Protein AF-A0AAU8A1L3-F1 (afdb_monomer)

Foldseek 3Di:
DDDDDDDDDDDDDDDDDPDDDDDDDDDDDPDDDDDDPVVVVVVVVVVVVVVVVVVVVVCVVVVVVVVVVVCVVVVVVVVVVVVVVVVVVVVVVVVVVVVVVVVVVVCVCVVVVVVVVVLVVVLVVVLVVCVAQDQVLLLLLVVVQCVPPDDDDDEKEKEDAPVCCVRVCVNQVPPPHPHHYDYDYDNVDDPQWIWIDDPRDIDTSSVSSSVSSSCVSVVVPDDDDPPPPPPPPPPPPDDDDPPPPPDDDDD

Secondary structure (DSSP, 8-state):
--------PPPPP-PPP-PPPPPPPPP-PPP-PPPPHHHHHHHHHHHHHHHHHHHHHHHHHHHHHHHHHHHHHHHHHHHHHHHHHHHHHHHHHHHHHHHHHHHHHHHHHHHHHHHHHHHHHHHHHHHHH--SPPHHHHHHHHHHHHHTSS-TTSPEEEEE-TTTHHHHHHHHT-TT-SS-EEEEE-TTSPTT--EEEETTEEEEHHHHHHHHHHHHHTT--S-S-----TT---------------PPP--

pLDDT: mean 75.38, std 18.17, range [32.19, 97.25]

Organism: NCBI:txid2955208

InterPro domains:
  IPR018035 Flagellar assembly protein FliH/Type III secretion system HrpE [PF02108] (90-210)
  IPR051472 Type III Secretion System Stator and Flagellar Assembly [PTHR34982] (34-219)

Solvent-accessible surface area (backbone atoms only — not comparable to full-atom values): 15538 Å² total; per-residue (Å²): 137,85,86,79,89,85,81,90,76,83,83,83,88,77,83,86,84,88,74,82,83,76,80,86,76,79,81,81,72,78,80,83,80,74,80,52,73,68,56,53,51,52,52,50,53,50,52,51,50,52,51,49,53,51,51,51,54,49,51,51,52,52,51,49,53,51,53,50,52,51,49,52,51,50,52,48,51,54,50,49,54,50,52,51,50,53,52,51,53,51,50,50,52,54,50,51,55,49,50,54,51,51,54,54,57,67,48,42,64,66,65,47,47,57,60,51,50,51,50,52,47,52,51,51,49,51,55,60,70,47,76,60,88,54,64,68,28,41,52,51,14,46,50,56,53,50,72,74,49,98,69,93,84,70,74,34,37,36,38,27,26,74,91,50,44,71,66,52,44,64,58,60,71,40,92,85,56,99,67,64,64,44,84,41,79,32,86,88,44,55,91,76,42,29,33,37,40,50,99,88,45,78,43,65,33,27,57,40,19,53,48,38,42,52,35,45,76,70,69,56,71,63,75,82,77,73,71,79,71,90,76,75,73,75,81,76,75,74,83,84,75,83,76,80,83,80,79,80,85,90,129

Mean predicted aligned error: 19.19 Å

Structure (mmCIF, N/CA/C/O backbone):
data_AF-A0AAU8A1L3-F1
#
_entry.id   AF-A0AAU8A1L3-F1
#
loop_
_atom_site.group_PDB
_atom_site.id
_atom_site.type_symbol
_atom_site.label_atom_id
_atom_site.label_alt_id
_atom_site.label_comp_id
_atom_site.label_asym_id
_atom_site.label_entity_id
_atom_site.label_seq_id
_atom_site.pdbx_PDB_ins_code
_atom_site.Cartn_x
_atom_site.Cartn_y
_atom_site.Cartn_z
_atom_site.occupancy
_atom_site.B_iso_or_equiv
_atom_site.auth_seq_id
_atom_site.auth_comp_id
_atom_site.auth_asym_id
_atom_site.auth_atom_id
_atom_site.pdbx_PDB_model_num
ATOM 1 N N . MET A 1 1 ? 40.314 71.340 -120.792 1.00 35.59 1 MET A N 1
ATOM 2 C CA . MET A 1 1 ? 41.703 71.424 -121.296 1.00 35.59 1 MET A CA 1
ATOM 3 C C . MET A 1 1 ? 42.343 70.054 -121.106 1.00 35.59 1 MET A C 1
ATOM 5 O O . MET A 1 1 ? 42.136 69.505 -120.034 1.00 35.59 1 MET A O 1
ATOM 9 N N . PRO A 1 2 ? 43.098 69.515 -122.076 1.00 47.31 2 PRO A N 1
ATOM 10 C CA . PRO A 1 2 ? 42.654 68.875 -123.331 1.00 47.31 2 PRO A CA 1
ATOM 11 C C . PRO A 1 2 ? 43.030 67.355 -123.325 1.00 47.31 2 PRO A C 1
ATOM 13 O O . PRO A 1 2 ? 43.906 66.961 -122.573 1.00 47.31 2 PRO A O 1
ATOM 16 N N . SER A 1 3 ? 42.280 66.434 -123.943 1.00 38.62 3 SER A N 1
ATOM 17 C CA . SER A 1 3 ? 42.318 65.992 -125.359 1.00 38.62 3 SER A CA 1
ATOM 18 C C . SER A 1 3 ? 42.891 64.571 -125.518 1.00 38.62 3 SER A C 1
ATOM 20 O O . SER A 1 3 ? 43.822 64.202 -124.810 1.00 38.62 3 SER A O 1
ATOM 22 N N . SER A 1 4 ? 42.372 63.888 -126.548 1.00 46.72 4 SER A N 1
ATOM 23 C CA . SER A 1 4 ? 42.920 62.733 -127.281 1.00 46.72 4 SER A CA 1
ATOM 24 C C . SER A 1 4 ? 42.534 61.374 -126.691 1.00 46.72 4 SER A C 1
ATOM 26 O O . SER A 1 4 ? 43.109 60.925 -125.708 1.00 46.72 4 SER A O 1
ATOM 28 N N . ASP A 1 5 ? 41.443 60.749 -127.146 1.00 45.22 5 ASP A N 1
ATOM 29 C CA . ASP A 1 5 ? 41.300 60.084 -128.458 1.00 45.22 5 ASP A CA 1
ATOM 30 C C . ASP A 1 5 ? 42.568 59.331 -128.863 1.00 45.22 5 ASP A C 1
ATOM 32 O O . ASP A 1 5 ? 43.538 59.959 -129.281 1.00 45.22 5 ASP A O 1
ATOM 36 N N . GLN A 1 6 ? 42.524 57.997 -128.803 1.00 44.38 6 GLN A N 1
ATOM 37 C CA . GLN A 1 6 ? 43.052 57.160 -129.881 1.00 44.38 6 GLN A CA 1
ATOM 38 C C . GLN A 1 6 ? 42.560 55.706 -129.784 1.00 44.38 6 GLN A C 1
ATOM 40 O O . GLN A 1 6 ? 42.733 55.019 -128.781 1.00 44.38 6 GLN A O 1
ATOM 45 N N . ASP A 1 7 ? 41.967 55.300 -130.906 1.00 47.84 7 ASP A N 1
ATOM 46 C CA . ASP A 1 7 ? 41.941 53.967 -131.503 1.00 47.84 7 ASP A CA 1
ATOM 47 C C . ASP A 1 7 ? 40.989 52.897 -130.955 1.00 47.84 7 ASP A C 1
ATOM 49 O O . ASP A 1 7 ? 41.347 51.921 -130.299 1.00 47.84 7 ASP A O 1
ATOM 53 N N . SER A 1 8 ? 39.741 53.028 -131.412 1.00 54.50 8 SER A N 1
ATOM 54 C CA . SER A 1 8 ? 38.829 51.908 -131.631 1.00 54.50 8 SER A CA 1
ATOM 55 C C . SER A 1 8 ? 39.218 51.150 -132.912 1.00 54.50 8 SER A C 1
ATOM 57 O O . SER A 1 8 ? 39.016 51.630 -134.025 1.00 54.50 8 SER A O 1
ATOM 59 N N . LEU A 1 9 ? 39.753 49.936 -132.765 1.00 55.75 9 LEU A N 1
ATOM 60 C CA . LEU A 1 9 ? 39.863 48.964 -133.860 1.00 55.75 9 LEU A CA 1
ATOM 61 C C . LEU A 1 9 ? 38.644 48.019 -133.822 1.00 55.75 9 LEU A C 1
ATOM 63 O O . LEU A 1 9 ? 38.268 47.564 -132.739 1.00 55.75 9 LEU A O 1
ATOM 67 N N . PRO A 1 10 ? 37.992 47.718 -134.961 1.00 59.44 10 PRO A N 1
ATOM 68 C CA . PRO A 1 10 ? 36.738 46.968 -134.972 1.00 59.44 10 PRO A CA 1
ATOM 69 C C . PRO A 1 10 ? 36.919 45.491 -134.590 1.00 59.44 10 PRO A C 1
ATOM 71 O O . PRO A 1 10 ? 37.872 44.829 -135.006 1.00 59.44 10 PRO A O 1
ATOM 74 N N . LEU A 1 11 ? 35.956 44.977 -133.816 1.00 57.25 11 LEU A N 1
ATOM 75 C CA . LEU A 1 11 ? 35.892 43.597 -133.336 1.00 57.25 11 LEU A CA 1
ATOM 76 C C . LEU A 1 11 ? 35.912 42.587 -134.494 1.00 57.25 11 LEU A C 1
ATOM 78 O O . LEU A 1 11 ? 35.078 42.633 -135.401 1.00 57.25 11 LEU A O 1
ATOM 82 N N . ARG A 1 12 ? 36.825 41.615 -134.408 1.00 56.66 12 ARG A N 1
ATOM 83 C CA . ARG A 1 12 ? 36.819 40.409 -135.241 1.00 56.66 12 ARG A CA 1
ATOM 84 C C . ARG A 1 12 ? 35.685 39.496 -134.766 1.00 56.66 12 ARG A C 1
ATOM 86 O O . ARG A 1 12 ? 35.693 39.046 -133.626 1.00 56.66 12 ARG A O 1
ATOM 93 N N . TRP A 1 13 ? 34.715 39.236 -135.637 1.00 66.94 13 TRP A N 1
ATOM 94 C CA . TRP A 1 13 ? 33.678 38.225 -135.416 1.00 66.94 13 TRP A CA 1
ATOM 95 C C . TRP A 1 13 ? 34.293 36.814 -135.405 1.00 66.94 13 TRP A C 1
ATOM 97 O O . TRP A 1 13 ? 35.018 36.459 -136.335 1.00 66.94 13 TRP A O 1
ATOM 107 N N . GLU A 1 14 ? 33.972 36.009 -134.387 1.00 66.19 14 GLU A N 1
ATOM 108 C CA . GLU A 1 14 ? 34.313 34.581 -134.290 1.00 66.19 14 GLU A CA 1
ATOM 109 C C . GLU A 1 14 ? 33.042 33.715 -134.262 1.00 66.19 14 GLU A C 1
ATOM 111 O O . GLU A 1 14 ? 31.998 34.109 -133.744 1.00 66.19 14 GLU A O 1
ATOM 116 N N . ILE A 1 15 ? 33.131 32.541 -134.889 1.00 66.31 15 ILE A N 1
ATOM 117 C CA . ILE A 1 15 ? 32.021 31.623 -135.188 1.00 66.31 15 ILE A CA 1
ATOM 118 C C . ILE A 1 15 ? 31.521 30.954 -133.887 1.00 66.31 15 ILE A C 1
ATOM 120 O O . ILE A 1 15 ? 32.351 30.492 -133.103 1.00 66.31 15 ILE A O 1
ATOM 124 N N . PRO A 1 16 ? 30.199 30.835 -133.640 1.00 61.88 16 PRO A N 1
ATOM 125 C CA . PRO A 1 16 ? 29.683 30.169 -132.443 1.00 61.88 16 PRO A CA 1
ATOM 126 C C . PRO A 1 16 ? 29.999 28.662 -132.443 1.00 61.88 16 PRO A C 1
ATOM 128 O O . PRO A 1 16 ? 29.608 27.927 -133.350 1.00 61.88 16 PRO A O 1
ATOM 131 N N . SER A 1 17 ? 30.707 28.212 -131.403 1.00 60.22 17 SER A N 1
ATOM 132 C CA . SER A 1 17 ? 31.053 26.807 -131.148 1.00 60.22 17 SER A CA 1
ATOM 133 C C . SER A 1 17 ? 29.801 25.965 -130.860 1.00 60.22 17 SER A C 1
ATOM 135 O O . SER A 1 17 ? 29.032 26.279 -129.953 1.00 60.22 17 SER A O 1
ATOM 137 N N . PHE A 1 18 ? 29.615 24.890 -131.629 1.00 53.97 18 PHE A N 1
ATOM 138 C CA . PHE A 1 18 ? 28.514 23.922 -131.521 1.00 53.97 18 PHE A CA 1
ATOM 139 C C . PHE A 1 18 ? 28.996 22.587 -130.914 1.00 53.97 18 PHE A C 1
ATOM 141 O O . PHE A 1 18 ? 28.748 21.513 -131.458 1.00 53.97 18 PHE A O 1
ATOM 148 N N . ASP A 1 19 ? 29.708 22.649 -129.785 1.00 60.50 19 ASP A N 1
ATOM 149 C CA . ASP A 1 19 ? 30.151 21.460 -129.041 1.00 60.50 19 ASP A CA 1
ATOM 150 C C . ASP A 1 19 ? 29.105 21.085 -127.962 1.00 60.50 19 ASP A C 1
ATOM 152 O O . ASP A 1 19 ? 28.731 21.943 -127.153 1.00 60.50 19 ASP A O 1
ATOM 156 N N . PRO A 1 20 ? 28.584 19.841 -127.919 1.00 63.75 20 PRO A N 1
ATOM 157 C CA . PRO A 1 20 ? 27.554 19.455 -126.955 1.00 63.75 20 PRO A CA 1
ATOM 158 C C . PRO A 1 20 ? 28.071 19.544 -125.502 1.00 63.75 20 PRO A C 1
ATOM 160 O O . PRO A 1 20 ? 29.210 19.150 -125.225 1.00 63.75 20 PRO A O 1
ATOM 163 N N . PRO A 1 21 ? 27.260 20.031 -124.538 1.00 63.88 21 PRO A N 1
ATOM 164 C CA . PRO A 1 21 ? 27.714 20.249 -123.168 1.00 63.88 21 PRO A CA 1
ATOM 165 C C . PRO A 1 21 ? 28.099 18.928 -122.487 1.00 63.88 21 PRO A C 1
ATOM 167 O O . PRO A 1 21 ? 27.304 17.992 -122.393 1.00 63.88 21 PRO A O 1
ATOM 170 N N . LYS A 1 22 ? 29.342 18.864 -121.990 1.00 59.09 22 LYS A N 1
ATOM 171 C CA . LYS A 1 22 ? 29.889 17.731 -121.225 1.00 59.09 22 LYS A CA 1
ATOM 172 C C . LYS A 1 22 ? 29.025 17.441 -119.983 1.00 59.09 22 LYS A C 1
ATOM 174 O O . LYS A 1 22 ? 28.667 18.389 -119.282 1.00 59.09 22 LYS A O 1
ATOM 179 N N . PRO A 1 23 ? 28.748 16.162 -119.657 1.00 64.50 23 PRO A N 1
ATOM 180 C CA . PRO A 1 23 ? 27.933 15.807 -118.498 1.00 64.50 23 PRO A CA 1
ATOM 181 C C . PRO A 1 23 ? 28.550 16.342 -117.190 1.00 64.50 23 PRO A C 1
ATOM 183 O O . PRO A 1 23 ? 29.781 16.328 -117.043 1.00 64.50 23 PRO A O 1
ATOM 186 N N . PRO A 1 24 ? 27.725 16.822 -116.239 1.00 64.38 24 PRO A N 1
ATOM 187 C CA . PRO A 1 24 ? 28.203 17.398 -114.988 1.00 64.38 24 PRO A CA 1
ATOM 188 C C . PRO A 1 24 ? 28.964 16.350 -114.165 1.00 64.38 24 PRO A C 1
ATOM 190 O O . PRO A 1 24 ? 28.488 15.238 -113.939 1.00 64.38 24 PRO A O 1
ATOM 193 N N . LYS A 1 25 ? 30.181 16.709 -113.736 1.00 61.84 25 LYS A N 1
ATOM 194 C CA . LYS A 1 25 ? 31.048 15.855 -112.911 1.00 61.84 25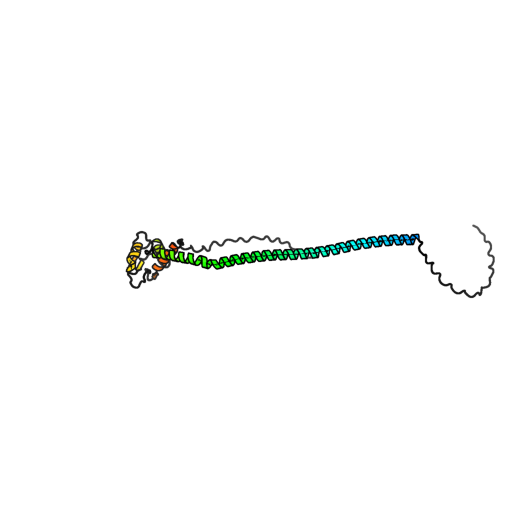 LYS A CA 1
ATOM 195 C C . LYS A 1 25 ? 30.402 15.622 -111.533 1.00 61.84 25 LYS A C 1
ATOM 197 O O . LYS A 1 25 ? 29.868 16.581 -110.975 1.00 61.84 25 LYS A O 1
ATOM 202 N N . PRO A 1 26 ? 30.487 14.402 -110.965 1.00 62.47 26 PRO A N 1
ATOM 203 C CA . PRO A 1 26 ? 29.966 14.122 -109.629 1.00 62.47 26 PRO A CA 1
ATOM 204 C C . PRO A 1 26 ? 30.605 15.062 -108.590 1.00 62.47 26 PRO A C 1
ATOM 206 O O . PRO A 1 26 ? 31.791 15.396 -108.722 1.00 62.47 26 PRO A O 1
ATOM 209 N N . PRO A 1 27 ? 29.840 15.521 -107.580 1.00 65.44 27 PRO A N 1
ATOM 210 C CA . PRO A 1 27 ? 30.341 16.441 -106.567 1.00 65.44 27 PRO A CA 1
ATOM 211 C C . PRO A 1 27 ? 31.526 15.809 -105.832 1.00 65.44 27 PRO A C 1
ATOM 213 O O . PRO A 1 27 ? 31.439 14.693 -105.328 1.00 65.44 27 PRO A O 1
ATOM 216 N N . LYS A 1 28 ? 32.653 16.527 -105.784 1.00 59.84 28 LYS A N 1
ATOM 217 C CA . LYS A 1 28 ? 33.827 16.127 -105.004 1.00 59.84 28 LYS A CA 1
ATOM 218 C C . LYS A 1 28 ? 33.453 16.160 -103.523 1.00 59.84 28 LYS A C 1
ATOM 220 O O . LYS A 1 28 ? 33.329 17.241 -102.954 1.00 59.84 28 LYS A O 1
ATOM 225 N N . HIS A 1 29 ? 33.275 14.998 -102.905 1.00 61.81 29 HIS A N 1
ATOM 226 C CA . HIS A 1 29 ? 33.238 14.906 -101.448 1.00 61.81 29 HIS A CA 1
ATOM 227 C C . HIS A 1 29 ? 34.584 15.422 -100.905 1.00 61.81 29 HIS A C 1
ATOM 229 O O . HIS A 1 29 ? 35.624 15.079 -101.481 1.00 61.81 29 HIS A O 1
ATOM 235 N N . PRO A 1 30 ? 34.600 16.270 -99.861 1.00 71.19 30 PRO A N 1
ATOM 236 C CA . PRO A 1 30 ? 35.852 16.686 -99.246 1.00 71.19 30 PRO A CA 1
ATOM 237 C C . PRO A 1 30 ? 36.636 15.445 -98.779 1.00 71.19 30 PRO A C 1
ATOM 239 O O . PRO A 1 30 ? 36.021 14.474 -98.329 1.00 71.19 30 PRO A O 1
ATOM 242 N N . PRO A 1 31 ? 37.973 15.438 -98.910 1.00 67.44 31 PRO A N 1
ATOM 243 C CA . PRO A 1 31 ? 38.779 14.310 -98.471 1.00 67.44 31 PRO A CA 1
ATOM 244 C C . PRO A 1 31 ? 38.645 14.140 -96.956 1.00 67.44 31 PRO A C 1
ATOM 246 O O . PRO A 1 31 ? 38.873 15.082 -96.199 1.00 67.44 31 PRO A O 1
ATOM 249 N N . ILE A 1 32 ? 38.275 12.933 -96.523 1.00 67.19 32 ILE A N 1
ATOM 250 C CA . ILE A 1 32 ? 38.294 12.545 -95.111 1.00 67.19 32 ILE A CA 1
ATOM 251 C C . ILE A 1 32 ? 39.761 12.552 -94.677 1.00 67.19 32 ILE A C 1
ATOM 253 O O . ILE A 1 32 ? 40.563 11.766 -95.184 1.00 67.19 32 ILE A O 1
ATOM 257 N N . GLN A 1 33 ? 40.122 13.475 -93.790 1.00 70.81 33 GLN A N 1
ATOM 258 C CA . GLN A 1 33 ? 41.444 13.504 -93.175 1.00 70.81 33 GLN A CA 1
ATOM 259 C C . GLN A 1 33 ? 41.473 12.462 -92.060 1.00 70.81 33 GLN A C 1
ATOM 261 O O . GLN A 1 33 ? 40.674 12.524 -91.126 1.00 70.81 33 GLN A O 1
ATOM 266 N N . TYR A 1 34 ? 42.365 11.483 -92.185 1.00 73.06 34 TYR A N 1
ATOM 267 C CA . TYR A 1 34 ? 42.635 10.542 -91.106 1.00 73.06 34 TYR A CA 1
ATOM 268 C C . TYR A 1 34 ? 43.581 11.204 -90.100 1.00 73.06 34 TYR A C 1
ATOM 270 O O . TYR A 1 34 ? 44.521 11.875 -90.538 1.00 73.06 34 TYR A O 1
ATOM 278 N N . PRO A 1 35 ? 43.355 11.025 -88.789 1.00 77.62 35 PRO A N 1
ATOM 279 C CA . PRO A 1 35 ? 44.255 11.562 -87.783 1.00 77.62 35 PRO A CA 1
ATOM 280 C C . PRO A 1 35 ? 45.662 10.982 -87.943 1.00 77.62 35 PRO A C 1
ATOM 282 O O . PRO A 1 35 ? 45.842 9.823 -88.332 1.00 77.62 35 PRO A O 1
ATOM 285 N N . THR A 1 36 ? 46.661 11.793 -87.625 1.00 83.75 36 THR A N 1
ATOM 286 C CA . THR A 1 36 ? 48.060 11.364 -87.541 1.00 83.75 36 THR A CA 1
ATOM 287 C C . THR A 1 36 ? 48.284 10.485 -86.303 1.00 83.75 36 THR A C 1
ATOM 289 O O . THR A 1 36 ? 47.501 10.507 -85.356 1.00 83.75 36 THR A O 1
ATOM 292 N N . VAL A 1 37 ? 49.345 9.669 -86.294 1.00 82.25 37 VAL A N 1
ATOM 293 C CA . VAL A 1 37 ? 49.612 8.712 -85.197 1.00 82.25 37 VAL A CA 1
ATOM 294 C C . VAL A 1 37 ? 49.737 9.417 -83.837 1.00 82.25 37 VAL A C 1
ATOM 296 O O . VAL A 1 37 ? 49.186 8.937 -82.851 1.00 82.25 37 VAL A O 1
ATOM 299 N N . GLU A 1 38 ? 50.375 10.589 -83.801 1.00 83.31 38 GLU A N 1
ATOM 300 C CA . GLU A 1 38 ? 50.526 11.407 -82.588 1.00 83.31 38 GLU A CA 1
ATOM 301 C C . GLU A 1 38 ? 49.175 11.927 -82.061 1.00 83.31 38 GLU A C 1
ATOM 303 O O . GLU A 1 38 ? 48.925 11.914 -80.856 1.00 83.31 38 GLU A O 1
ATOM 308 N N . GLU A 1 39 ? 48.259 12.317 -82.953 1.00 83.75 39 GLU A N 1
ATOM 309 C CA . GLU A 1 39 ? 46.908 12.751 -82.575 1.00 83.75 39 GLU A CA 1
ATOM 310 C C . GLU A 1 39 ? 46.085 11.593 -81.988 1.00 83.75 39 GLU A C 1
ATOM 312 O O . GLU A 1 39 ? 45.343 11.786 -81.025 1.00 83.75 39 GLU A O 1
ATOM 317 N N . VAL A 1 40 ? 46.243 10.371 -82.510 1.00 84.88 40 VAL A N 1
ATOM 318 C CA . VAL A 1 40 ? 45.572 9.176 -81.966 1.00 84.88 40 VAL A CA 1
ATOM 319 C C . VAL A 1 40 ? 46.083 8.835 -80.563 1.00 84.88 40 VAL A C 1
ATOM 321 O O . VAL A 1 40 ? 45.291 8.479 -79.688 1.00 84.88 40 VAL A O 1
ATOM 324 N N . GLU A 1 41 ? 47.388 8.955 -80.319 1.00 86.81 41 GLU A N 1
ATOM 325 C CA . GLU A 1 41 ? 47.974 8.722 -78.995 1.00 86.81 41 GLU A CA 1
ATOM 326 C C . GLU A 1 41 ? 47.530 9.777 -77.975 1.00 86.81 41 GLU A C 1
ATOM 328 O O . GLU A 1 41 ? 47.175 9.421 -76.848 1.00 86.81 41 GLU A O 1
ATOM 333 N N . ALA A 1 42 ? 47.452 11.049 -78.378 1.00 88.38 42 ALA A N 1
ATOM 334 C CA . ALA A 1 42 ? 46.935 12.125 -77.537 1.00 88.38 42 ALA A CA 1
ATOM 335 C C . ALA A 1 42 ? 45.465 11.896 -77.140 1.00 88.38 42 ALA A C 1
ATOM 337 O O . ALA A 1 42 ? 45.121 12.028 -75.965 1.00 88.38 42 ALA A O 1
ATOM 338 N N . ILE A 1 43 ? 44.618 11.473 -78.088 1.00 88.12 43 ILE A N 1
ATOM 339 C CA . ILE A 1 43 ? 43.214 11.108 -77.823 1.00 88.12 43 ILE A CA 1
ATOM 340 C C . ILE A 1 43 ? 43.127 9.915 -76.861 1.00 88.12 43 ILE A C 1
ATOM 342 O O . ILE A 1 43 ? 42.261 9.868 -75.989 1.00 88.12 43 ILE A O 1
ATOM 346 N N . ARG A 1 44 ? 44.023 8.930 -76.989 1.00 91.12 44 ARG A N 1
ATOM 347 C CA . ARG A 1 44 ? 44.034 7.759 -76.104 1.00 91.12 44 ARG A CA 1
ATOM 348 C C . ARG A 1 44 ? 44.429 8.126 -74.676 1.00 91.12 44 ARG A C 1
ATOM 350 O O . ARG A 1 44 ? 43.826 7.618 -73.733 1.00 91.12 44 ARG A O 1
ATOM 357 N N . ALA A 1 45 ? 45.434 8.983 -74.521 1.00 91.38 45 ALA A N 1
ATOM 358 C CA . ALA A 1 45 ? 45.895 9.444 -73.218 1.00 91.38 45 ALA A CA 1
ATOM 359 C C . ALA A 1 45 ? 44.828 10.290 -72.508 1.00 91.38 45 ALA A C 1
ATOM 361 O O . ALA A 1 45 ? 44.575 10.067 -71.323 1.00 91.38 45 ALA A O 1
ATOM 362 N N . SER A 1 46 ? 44.161 11.201 -73.227 1.00 90.94 46 SER A N 1
ATOM 363 C CA . SER A 1 46 ? 43.074 12.006 -72.659 1.00 90.94 46 SER A CA 1
ATOM 364 C C . SER A 1 46 ? 41.874 11.145 -72.265 1.00 90.94 46 SER A C 1
ATOM 366 O O . SER A 1 46 ? 41.402 11.258 -71.137 1.00 90.94 46 SER A O 1
ATOM 368 N N . ALA A 1 47 ? 41.448 10.215 -73.126 1.00 92.81 47 ALA A N 1
ATOM 369 C CA . ALA A 1 47 ? 40.351 9.297 -72.824 1.00 92.81 47 ALA A CA 1
ATOM 370 C C . ALA A 1 47 ? 40.661 8.385 -71.625 1.00 92.81 47 ALA A C 1
ATOM 372 O O . ALA A 1 47 ? 39.781 8.112 -70.813 1.00 92.81 47 ALA A O 1
ATOM 373 N N . TYR A 1 48 ? 41.907 7.918 -71.490 1.00 94.12 48 TYR A N 1
ATOM 374 C CA . TYR A 1 48 ? 42.320 7.122 -70.333 1.00 94.12 48 TYR A CA 1
ATOM 375 C C . TYR A 1 48 ? 42.283 7.937 -69.038 1.00 94.12 48 TYR A C 1
ATOM 377 O O . TYR A 1 48 ? 41.796 7.448 -68.021 1.00 94.12 48 TYR A O 1
ATOM 385 N N . HIS A 1 49 ? 42.781 9.174 -69.073 1.00 93.75 49 HIS A N 1
ATOM 386 C CA . HIS A 1 49 ? 42.767 10.060 -67.915 1.00 93.75 49 HIS A CA 1
ATOM 387 C C . HIS A 1 49 ? 41.335 10.384 -67.477 1.00 93.75 49 HIS A C 1
ATOM 389 O O . HIS A 1 49 ? 41.003 10.189 -66.312 1.00 93.75 49 HIS A O 1
ATOM 395 N N . GLU A 1 50 ? 40.469 10.760 -68.420 1.00 92.75 50 GLU A N 1
ATOM 396 C CA . GLU A 1 50 ? 39.057 11.043 -68.153 1.00 92.75 50 GLU A CA 1
ATOM 397 C C . GLU A 1 50 ? 38.328 9.807 -67.603 1.00 92.75 50 GLU A C 1
ATOM 399 O O . GLU A 1 50 ? 37.647 9.889 -66.583 1.00 92.75 50 GLU A O 1
ATOM 404 N N . ALA A 1 51 ? 38.525 8.629 -68.204 1.00 93.12 51 ALA A N 1
ATOM 405 C CA . ALA A 1 51 ? 37.926 7.388 -67.714 1.00 93.12 51 ALA A CA 1
ATOM 406 C C . ALA A 1 51 ? 38.412 7.015 -66.304 1.00 93.12 51 ALA A C 1
ATOM 408 O O . ALA A 1 51 ? 37.626 6.531 -65.487 1.00 93.12 51 ALA A O 1
ATOM 409 N N . TYR A 1 52 ? 39.693 7.244 -66.004 1.00 94.38 52 TYR A N 1
ATOM 410 C CA . TYR A 1 52 ? 40.259 6.993 -64.681 1.00 94.38 52 TYR A CA 1
ATOM 411 C C . TYR A 1 52 ? 39.688 7.948 -63.625 1.00 94.38 52 TYR A C 1
ATOM 413 O O . TYR A 1 52 ? 39.297 7.502 -62.546 1.00 94.38 52 TYR A O 1
ATOM 421 N N . GLU A 1 53 ? 39.595 9.244 -63.929 1.00 94.25 53 GLU A N 1
ATOM 422 C CA . GLU A 1 53 ? 39.009 10.235 -63.021 1.00 94.25 53 GLU A CA 1
ATOM 423 C C . GLU A 1 53 ? 37.522 9.974 -62.772 1.00 94.25 53 GLU A C 1
ATOM 425 O O . GLU A 1 53 ? 37.082 9.980 -61.620 1.00 94.25 53 GLU A O 1
ATOM 430 N N . LEU A 1 54 ? 36.758 9.675 -63.827 1.00 93.88 54 LEU A N 1
ATOM 431 C CA . LEU A 1 54 ? 35.343 9.321 -63.717 1.00 93.88 54 LEU A CA 1
ATOM 432 C C . LEU A 1 54 ? 35.147 8.043 -62.897 1.00 93.88 54 LEU A C 1
ATOM 434 O O . LEU A 1 54 ? 34.343 8.039 -61.967 1.00 93.88 54 LEU A O 1
ATOM 438 N N . GLY A 1 55 ? 35.911 6.984 -63.179 1.00 94.38 55 GLY A N 1
ATOM 439 C CA . GLY A 1 55 ? 35.827 5.720 -62.444 1.00 94.38 55 GLY A CA 1
ATOM 440 C C . GLY A 1 55 ? 36.214 5.859 -60.970 1.00 94.38 55 GLY A C 1
ATOM 441 O O . GLY A 1 55 ? 35.540 5.308 -60.101 1.00 94.38 55 GLY A O 1
ATOM 442 N N . SER A 1 56 ? 37.259 6.637 -60.672 1.00 94.75 56 SER A N 1
ATOM 443 C CA . SER A 1 56 ? 37.695 6.919 -59.300 1.00 94.75 56 SER A CA 1
ATOM 444 C C . SER A 1 56 ? 36.642 7.713 -58.522 1.00 94.75 56 SER A C 1
ATOM 446 O O . SER A 1 56 ? 36.254 7.319 -57.420 1.00 94.75 56 SER A O 1
ATOM 448 N N . ASN A 1 57 ? 36.117 8.794 -59.110 1.00 94.62 57 ASN A N 1
ATOM 449 C CA . ASN A 1 57 ? 35.076 9.609 -58.483 1.00 94.62 57 ASN A CA 1
ATOM 450 C C . ASN A 1 57 ? 33.794 8.807 -58.258 1.00 94.62 57 ASN A C 1
ATOM 452 O O . ASN A 1 57 ? 33.205 8.877 -57.178 1.00 94.62 57 ASN A O 1
ATOM 456 N N . GLN A 1 58 ? 33.382 8.015 -59.247 1.00 94.94 58 GLN A N 1
ATOM 457 C CA . GLN A 1 58 ? 32.185 7.196 -59.140 1.00 94.94 58 GLN A CA 1
ATOM 458 C C . GLN A 1 58 ? 32.340 6.102 -58.078 1.00 94.94 58 GLN A C 1
ATOM 460 O O . GLN A 1 58 ? 31.484 5.987 -57.204 1.00 94.94 58 GLN A O 1
ATOM 465 N N . GLY A 1 59 ? 33.466 5.382 -58.061 1.00 95.12 59 GLY A N 1
ATOM 466 C CA . GLY A 1 59 ? 33.748 4.386 -57.025 1.00 95.12 59 GLY A CA 1
ATOM 467 C C . GLY A 1 59 ? 33.821 4.987 -55.617 1.00 95.12 59 GLY A C 1
ATOM 468 O O . GLY A 1 59 ? 33.353 4.375 -54.656 1.00 95.12 59 GLY A O 1
ATOM 469 N N . PHE A 1 60 ? 34.348 6.208 -55.478 1.00 95.56 60 PHE A N 1
ATOM 470 C CA . PHE A 1 60 ? 34.369 6.917 -54.198 1.00 95.56 60 PHE A CA 1
ATOM 471 C C . PHE A 1 60 ? 32.960 7.291 -53.717 1.00 95.56 60 PHE A C 1
ATOM 473 O O . PHE A 1 60 ? 32.637 7.083 -52.545 1.00 95.56 60 PHE A O 1
ATOM 480 N N . ILE A 1 61 ? 32.113 7.820 -54.605 1.00 95.50 61 ILE A N 1
ATOM 481 C CA . ILE A 1 61 ? 30.725 8.180 -54.283 1.00 95.50 61 ILE A CA 1
ATOM 482 C C . ILE A 1 61 ? 29.928 6.927 -53.909 1.00 95.50 61 ILE A C 1
ATOM 484 O O . ILE A 1 61 ? 29.317 6.890 -52.841 1.00 95.50 61 ILE A O 1
ATOM 488 N N . GLU A 1 62 ? 29.988 5.881 -54.734 1.00 95.38 62 GLU A N 1
ATOM 489 C CA . GLU A 1 62 ? 29.271 4.622 -54.506 1.00 95.38 62 GLU A CA 1
ATOM 490 C C . GLU A 1 62 ? 29.734 3.928 -53.219 1.00 95.38 62 GLU A C 1
ATOM 492 O O . GLU A 1 62 ? 28.908 3.511 -52.405 1.00 95.38 62 GLU A O 1
ATOM 497 N N . GLY A 1 63 ? 31.048 3.862 -52.976 1.00 96.19 63 GLY A N 1
ATOM 498 C CA . GLY A 1 63 ? 31.606 3.287 -51.753 1.00 96.19 63 GLY A CA 1
ATOM 499 C C . GLY A 1 63 ? 31.187 4.057 -50.500 1.00 96.19 63 GLY A C 1
ATOM 500 O O . GLY A 1 63 ? 30.821 3.451 -49.489 1.00 96.19 63 GLY A O 1
ATOM 501 N N . ARG A 1 64 ? 31.169 5.394 -50.569 1.00 95.81 64 ARG A N 1
ATOM 502 C CA . ARG A 1 64 ? 30.702 6.246 -49.469 1.00 95.81 64 ARG A CA 1
ATOM 503 C C . ARG A 1 64 ? 29.214 6.050 -49.197 1.00 95.81 64 ARG A C 1
ATOM 505 O O . ARG A 1 64 ? 28.834 5.920 -48.035 1.00 95.81 64 ARG A O 1
ATOM 512 N N . GLU A 1 65 ? 28.376 6.028 -50.231 1.00 96.12 65 GLU A N 1
ATOM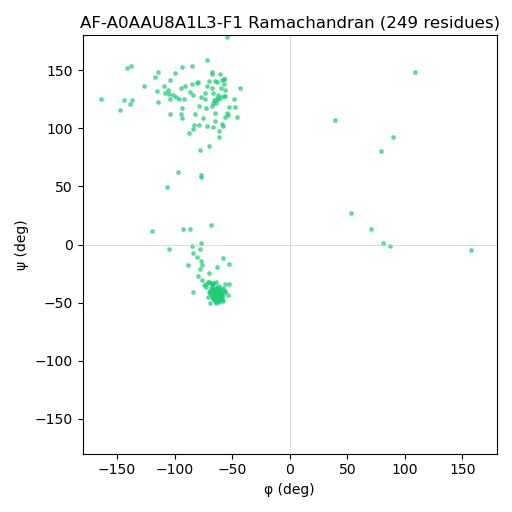 513 C CA . GLU A 1 65 ? 26.938 5.805 -50.069 1.00 96.12 65 GLU A CA 1
ATOM 514 C C . GLU A 1 65 ? 26.631 4.411 -49.522 1.00 96.12 65 GLU A C 1
ATOM 516 O O . GLU A 1 65 ? 25.818 4.281 -48.606 1.00 96.12 65 GLU A O 1
ATOM 521 N N . SER A 1 66 ? 27.286 3.376 -50.053 1.00 95.75 66 SER A N 1
ATOM 522 C CA . SER A 1 66 ? 27.105 1.998 -49.595 1.00 95.75 66 SER A CA 1
ATOM 523 C C . SER A 1 66 ? 27.542 1.841 -48.141 1.00 95.75 66 SER A C 1
ATOM 525 O O . SER A 1 66 ? 26.779 1.322 -47.328 1.00 95.75 66 SER A O 1
ATOM 527 N N . GLY A 1 67 ? 28.726 2.350 -47.783 1.00 96.75 67 GLY A N 1
ATOM 528 C CA . GLY A 1 67 ? 29.228 2.295 -46.410 1.00 96.75 67 GLY A CA 1
ATOM 529 C C . GLY A 1 67 ? 28.355 3.078 -45.428 1.00 96.75 67 GLY A C 1
ATOM 530 O O . GLY A 1 67 ? 28.119 2.620 -44.312 1.00 96.75 67 GLY A O 1
ATOM 531 N N . TYR A 1 68 ? 27.814 4.228 -45.847 1.00 96.56 68 TYR A N 1
ATOM 532 C CA . TYR A 1 68 ? 26.879 4.998 -45.027 1.00 96.56 68 TYR A CA 1
ATOM 533 C C . TYR A 1 68 ? 25.562 4.246 -44.798 1.00 96.56 68 TYR A C 1
ATOM 535 O O . TYR A 1 68 ? 25.112 4.145 -43.658 1.00 96.56 68 TYR A O 1
ATOM 543 N N . LYS A 1 69 ? 24.967 3.674 -45.855 1.00 96.44 69 LYS A N 1
ATOM 544 C CA . LYS A 1 69 ? 23.729 2.881 -45.757 1.00 96.44 69 LYS A CA 1
ATOM 545 C C . LYS A 1 69 ? 23.921 1.643 -44.881 1.00 96.44 69 LYS A C 1
ATOM 547 O O . LYS A 1 69 ? 23.090 1.373 -44.019 1.00 96.44 69 LYS A O 1
ATOM 552 N N . GLU A 1 70 ? 25.022 0.917 -45.064 1.00 96.56 70 GLU A N 1
ATOM 553 C CA . GLU A 1 70 ? 25.333 -0.274 -44.270 1.00 96.56 70 GLU A CA 1
ATOM 554 C C . GLU A 1 70 ? 25.598 0.077 -42.800 1.00 96.56 70 GLU A C 1
ATOM 556 O O . GLU A 1 70 ? 25.058 -0.572 -41.905 1.00 96.56 70 GLU A O 1
ATOM 561 N N . GLY A 1 71 ? 26.375 1.132 -42.536 1.00 97.06 71 GLY A N 1
ATOM 562 C CA . GLY A 1 71 ? 26.640 1.610 -41.179 1.00 97.06 71 GLY A CA 1
ATOM 563 C C . GLY A 1 71 ? 25.373 2.088 -40.467 1.00 97.06 71 GLY A C 1
ATOM 564 O O . GLY A 1 71 ? 25.173 1.774 -39.296 1.00 97.06 71 GLY A O 1
ATOM 565 N N . GLN A 1 72 ? 24.486 2.788 -41.180 1.00 96.94 72 GLN A N 1
ATOM 566 C CA . GLN A 1 72 ? 23.193 3.209 -40.645 1.00 96.94 72 GLN A CA 1
ATOM 567 C C . GLN A 1 72 ? 22.298 2.008 -40.322 1.00 96.94 72 GLN A C 1
ATOM 569 O O . GLN A 1 72 ? 21.717 1.966 -39.241 1.00 96.94 72 GLN A O 1
ATOM 574 N N . ALA A 1 73 ? 22.205 1.029 -41.228 1.00 96.75 73 ALA A N 1
ATOM 575 C CA . ALA A 1 73 ? 21.393 -0.166 -41.021 1.00 96.75 73 ALA A CA 1
ATOM 576 C C . ALA A 1 73 ? 21.887 -0.987 -39.820 1.00 96.75 73 ALA A C 1
ATOM 578 O O . ALA A 1 73 ? 21.100 -1.299 -38.928 1.00 96.75 73 ALA A O 1
ATOM 579 N N . LYS A 1 74 ? 23.198 -1.259 -39.746 1.00 96.69 74 LYS A N 1
ATOM 580 C CA . LYS A 1 74 ? 23.802 -1.994 -38.624 1.00 96.69 74 LYS A CA 1
ATOM 581 C C . LYS A 1 74 ? 23.658 -1.245 -37.304 1.00 96.69 74 LYS A C 1
ATOM 583 O O . LYS A 1 74 ? 23.222 -1.829 -36.321 1.00 96.69 74 LYS A O 1
ATOM 588 N N . GLY A 1 75 ? 23.954 0.056 -37.290 1.00 97.12 75 GLY A N 1
ATOM 589 C CA . GLY A 1 75 ? 23.825 0.873 -36.082 1.00 97.12 75 GLY A CA 1
ATOM 590 C C . GLY A 1 75 ? 22.382 0.966 -35.580 1.00 97.12 75 GLY A C 1
ATOM 591 O O . GLY A 1 75 ? 22.149 0.950 -34.372 1.00 97.12 75 GLY A O 1
ATOM 592 N N . TYR A 1 76 ? 21.407 1.017 -36.492 1.00 97.19 76 TYR A N 1
ATOM 593 C CA . TYR A 1 76 ? 19.992 0.978 -36.134 1.00 97.19 76 TYR A CA 1
ATOM 594 C C . TYR A 1 76 ? 19.597 -0.371 -35.529 1.00 97.19 76 TYR A C 1
ATOM 596 O O . TYR A 1 76 ? 18.949 -0.400 -34.487 1.00 97.19 76 TYR A O 1
ATOM 604 N N . GLU A 1 77 ? 20.003 -1.481 -36.145 1.00 96.94 77 GLU A N 1
ATOM 605 C CA . GLU A 1 77 ? 19.662 -2.821 -35.666 1.00 96.94 77 GLU A CA 1
ATOM 606 C C . GLU A 1 77 ? 20.309 -3.135 -34.310 1.00 96.94 77 GLU A C 1
ATOM 608 O O . GLU A 1 77 ? 19.620 -3.570 -33.387 1.00 96.94 77 GLU A O 1
ATOM 613 N N . GLU A 1 78 ? 21.597 -2.828 -34.138 1.00 96.56 78 GLU A N 1
ATOM 614 C CA . GLU A 1 78 ? 22.301 -2.983 -32.860 1.00 96.56 78 GLU A CA 1
ATOM 615 C C . GLU A 1 78 ? 21.686 -2.098 -31.765 1.00 96.56 78 GLU A C 1
ATOM 617 O O . GLU A 1 78 ? 21.448 -2.557 -30.644 1.00 96.56 78 GLU A O 1
ATOM 622 N N . GLY A 1 79 ? 21.382 -0.837 -32.091 1.00 97.19 79 GLY A N 1
ATOM 623 C CA . GLY A 1 79 ? 20.737 0.096 -31.170 1.00 97.19 79 GLY A CA 1
ATOM 624 C C . GLY A 1 79 ? 19.335 -0.357 -30.765 1.00 97.19 79 GLY A C 1
ATOM 625 O O . GLY A 1 79 ? 18.981 -0.285 -29.588 1.00 97.19 79 GLY A O 1
ATOM 626 N N . TYR A 1 80 ? 18.556 -0.876 -31.716 1.00 97.25 80 TYR A N 1
ATOM 627 C CA . TYR A 1 80 ? 17.222 -1.410 -31.465 1.00 97.25 80 TYR A CA 1
ATOM 628 C C . TYR A 1 80 ? 17.271 -2.652 -30.572 1.00 97.25 80 TYR A C 1
ATOM 630 O O . TYR A 1 80 ? 16.552 -2.714 -29.577 1.00 97.25 80 TYR A O 1
ATOM 638 N N . GLN A 1 81 ? 18.143 -3.618 -30.876 1.00 97.00 81 GLN A N 1
ATOM 639 C CA . GLN A 1 81 ? 18.288 -4.835 -30.074 1.00 97.00 81 GLN A CA 1
ATOM 640 C C . GLN A 1 81 ? 18.736 -4.519 -28.646 1.00 97.00 81 GLN A C 1
ATOM 642 O O . GLN A 1 81 ? 18.147 -5.024 -27.689 1.00 97.00 81 GLN A O 1
ATOM 647 N N . LYS A 1 82 ? 19.736 -3.644 -28.489 1.00 96.69 82 LYS A N 1
ATOM 648 C CA . LYS A 1 82 ? 20.207 -3.223 -27.169 1.00 96.69 82 LYS A CA 1
ATOM 649 C C . LYS A 1 82 ? 19.117 -2.481 -26.397 1.00 96.69 82 LYS A C 1
ATOM 651 O O . LYS A 1 82 ? 18.843 -2.833 -25.256 1.00 96.69 82 LYS A O 1
ATOM 656 N N . GLY A 1 83 ? 18.448 -1.518 -27.033 1.00 97.19 83 GLY A N 1
ATOM 657 C CA . GLY A 1 83 ? 17.353 -0.774 -26.413 1.00 97.19 83 GLY A CA 1
ATOM 658 C C . GLY A 1 83 ? 16.186 -1.674 -26.005 1.00 97.19 83 GLY A C 1
ATOM 659 O O . GLY A 1 83 ? 15.621 -1.495 -24.930 1.00 97.19 83 GLY A O 1
ATOM 660 N N . TYR A 1 84 ? 15.856 -2.677 -26.821 1.00 97.00 84 TYR A N 1
ATOM 661 C CA . TYR A 1 84 ? 14.824 -3.660 -26.505 1.00 97.00 84 TYR A CA 1
ATOM 662 C C . TYR A 1 84 ? 15.201 -4.521 -25.294 1.00 97.00 84 TYR A C 1
ATOM 664 O O . TYR A 1 84 ? 14.379 -4.709 -24.399 1.00 97.00 84 TYR A O 1
ATOM 672 N N . LEU A 1 85 ? 16.442 -5.015 -25.232 1.00 97.12 85 LEU A N 1
ATOM 673 C CA . LEU A 1 85 ? 16.938 -5.790 -24.093 1.00 97.12 85 LEU A CA 1
ATOM 674 C C . LEU A 1 85 ? 16.961 -4.954 -22.809 1.00 97.12 85 LEU A C 1
ATOM 676 O O . LEU A 1 85 ? 16.439 -5.399 -21.787 1.00 97.12 85 LEU A O 1
ATOM 680 N N . ASP A 1 86 ? 17.492 -3.733 -22.871 1.00 96.81 86 ASP A N 1
ATOM 681 C CA . ASP A 1 86 ? 17.557 -2.821 -21.727 1.00 96.81 86 ASP A CA 1
ATOM 682 C C . ASP A 1 86 ? 16.140 -2.492 -21.223 1.00 96.81 86 ASP A C 1
ATOM 684 O O . ASP A 1 86 ? 15.845 -2.649 -20.038 1.00 96.81 86 ASP A O 1
ATOM 688 N N . ALA A 1 87 ? 15.214 -2.151 -22.126 1.00 96.56 87 ALA A N 1
ATOM 689 C CA . ALA A 1 87 ? 13.820 -1.897 -21.768 1.00 96.56 87 ALA A CA 1
ATOM 690 C C . ALA A 1 87 ? 13.140 -3.136 -21.165 1.00 96.56 87 ALA A C 1
ATOM 692 O O . ALA A 1 87 ? 12.394 -3.022 -20.189 1.00 96.56 87 ALA A O 1
ATOM 693 N N . HIS A 1 88 ? 13.392 -4.325 -21.716 1.00 96.62 88 HIS A N 1
ATOM 694 C CA . HIS A 1 88 ? 12.799 -5.564 -21.223 1.00 96.62 88 HIS A CA 1
ATOM 695 C C . HIS A 1 88 ? 13.327 -5.938 -19.833 1.00 96.62 88 HIS A C 1
ATOM 697 O O . HIS A 1 88 ? 12.547 -6.320 -18.962 1.00 96.62 88 HIS A O 1
ATOM 703 N N . THR A 1 89 ? 14.633 -5.783 -19.597 1.00 96.62 89 THR A N 1
ATOM 704 C CA . THR A 1 89 ? 15.241 -6.042 -18.283 1.00 96.62 89 THR A CA 1
ATOM 705 C C . THR A 1 89 ? 14.712 -5.091 -17.212 1.00 96.62 89 THR A C 1
ATOM 707 O O . THR A 1 89 ? 14.312 -5.555 -16.144 1.00 96.62 89 THR A O 1
ATOM 710 N N . GLU A 1 90 ? 14.612 -3.793 -17.507 1.00 95.88 90 GLU A N 1
ATOM 711 C CA . GLU A 1 90 ? 14.064 -2.819 -16.560 1.00 95.88 90 GLU A CA 1
ATOM 712 C C . GLU A 1 90 ? 12.567 -3.052 -16.313 1.00 95.88 90 GLU A C 1
ATOM 714 O O . GLU A 1 90 ? 12.111 -3.015 -15.172 1.00 95.88 90 GLU A O 1
ATOM 719 N N . THR A 1 91 ? 11.801 -3.393 -17.354 1.00 97.00 91 THR A N 1
ATOM 720 C CA . THR A 1 91 ? 10.379 -3.743 -17.203 1.00 97.00 91 THR A CA 1
ATOM 721 C C . THR A 1 91 ? 10.200 -4.964 -16.304 1.00 97.00 91 THR A C 1
ATOM 723 O O . THR A 1 91 ? 9.350 -4.944 -15.415 1.00 97.00 91 THR A O 1
ATOM 726 N N . ASN A 1 92 ? 11.009 -6.011 -16.491 1.00 96.75 92 ASN A N 1
ATOM 727 C CA . ASN A 1 92 ? 10.952 -7.207 -15.651 1.00 96.75 92 ASN A CA 1
ATOM 728 C C . ASN A 1 92 ? 11.337 -6.889 -14.204 1.00 96.75 92 ASN A C 1
ATOM 730 O O . ASN A 1 92 ? 10.642 -7.308 -13.284 1.00 96.75 92 ASN A O 1
ATOM 734 N N . ARG A 1 93 ? 12.369 -6.068 -13.992 1.00 97.06 93 ARG A N 1
ATOM 735 C CA . ARG A 1 93 ? 12.761 -5.614 -12.655 1.00 97.06 93 ARG A CA 1
ATOM 736 C C . ARG A 1 93 ? 11.629 -4.869 -11.946 1.00 97.06 93 ARG A C 1
ATOM 738 O O . ARG A 1 93 ? 11.348 -5.152 -10.783 1.00 97.06 93 ARG A O 1
ATOM 745 N N . LEU A 1 94 ? 10.983 -3.921 -12.628 1.00 96.50 94 LEU A N 1
ATOM 746 C CA . LEU A 1 94 ? 9.846 -3.179 -12.074 1.00 96.50 94 LEU A CA 1
ATOM 747 C C . LEU A 1 94 ? 8.663 -4.105 -11.785 1.00 96.50 94 LEU A C 1
ATOM 749 O O . LEU A 1 94 ? 8.008 -3.979 -10.752 1.00 96.50 94 LEU A O 1
ATOM 753 N N . HIS A 1 95 ? 8.405 -5.051 -12.684 1.00 96.94 95 HIS A N 1
ATOM 754 C CA . HIS A 1 95 ? 7.352 -6.041 -12.526 1.00 96.94 95 HIS A CA 1
ATOM 755 C C . HIS A 1 95 ? 7.595 -6.951 -11.312 1.00 96.94 95 HIS A C 1
ATOM 757 O O . HIS A 1 95 ? 6.664 -7.216 -10.552 1.00 96.94 95 HIS A O 1
ATOM 763 N N . ASP A 1 96 ? 8.831 -7.394 -11.096 1.00 96.94 96 ASP A N 1
ATOM 764 C CA . ASP A 1 96 ? 9.205 -8.229 -9.954 1.00 96.94 96 ASP A CA 1
ATOM 765 C C . ASP A 1 96 ? 9.133 -7.452 -8.634 1.00 96.94 96 ASP A C 1
ATOM 767 O O . ASP A 1 96 ? 8.561 -7.949 -7.664 1.00 96.94 96 ASP A O 1
ATOM 771 N N . ALA A 1 97 ? 9.593 -6.197 -8.612 1.00 96.56 97 ALA A N 1
ATOM 772 C CA . ALA A 1 97 ? 9.446 -5.323 -7.447 1.00 96.56 97 ALA A CA 1
ATOM 773 C C . ALA A 1 97 ? 7.967 -5.076 -7.094 1.00 96.56 97 ALA A C 1
ATOM 775 O O . ALA A 1 97 ? 7.582 -5.104 -5.924 1.00 96.56 97 ALA A O 1
ATOM 776 N N . LEU A 1 98 ? 7.112 -4.876 -8.104 1.00 96.94 98 LEU A N 1
ATOM 777 C CA . LEU A 1 98 ? 5.672 -4.726 -7.895 1.00 96.94 98 LEU A CA 1
ATOM 778 C C . LEU A 1 98 ? 5.045 -6.016 -7.353 1.00 96.94 98 LEU A C 1
ATOM 780 O O . LEU A 1 98 ? 4.222 -5.956 -6.442 1.00 96.94 98 LEU A O 1
ATOM 784 N N . LYS A 1 99 ? 5.437 -7.181 -7.879 1.00 96.50 99 LYS A N 1
ATOM 785 C CA . LYS A 1 99 ? 4.985 -8.483 -7.367 1.00 96.50 99 LYS A CA 1
ATOM 786 C C . LYS A 1 99 ? 5.355 -8.680 -5.900 1.00 96.50 99 LYS A C 1
ATOM 788 O O . LYS A 1 99 ? 4.505 -9.102 -5.122 1.00 96.50 99 LYS A O 1
ATOM 793 N N . GLU A 1 100 ? 6.590 -8.367 -5.518 1.00 95.31 100 GLU A N 1
ATOM 794 C CA . GLU A 1 100 ? 7.056 -8.485 -4.133 1.00 95.31 100 GLU A CA 1
ATOM 795 C C . GLU A 1 100 ? 6.262 -7.574 -3.186 1.00 95.31 100 GLU A C 1
ATOM 797 O O . GLU A 1 100 ? 5.821 -8.005 -2.115 1.00 95.31 100 GLU A O 1
ATOM 802 N N . LEU A 1 101 ? 5.994 -6.336 -3.612 1.00 94.62 101 LEU A N 1
ATOM 803 C CA . LEU A 1 101 ? 5.154 -5.411 -2.856 1.00 94.62 101 LEU A CA 1
ATOM 804 C C . LEU A 1 101 ? 3.727 -5.950 -2.688 1.00 94.62 101 LEU A C 1
ATOM 806 O O . LEU A 1 101 ? 3.187 -5.915 -1.584 1.00 94.62 101 LEU A O 1
ATOM 810 N N . LEU A 1 102 ? 3.120 -6.468 -3.760 1.00 95.00 102 LEU A N 1
ATOM 811 C CA . LEU A 1 102 ? 1.766 -7.024 -3.710 1.00 95.00 102 LEU A CA 1
ATOM 812 C C . LEU A 1 102 ? 1.680 -8.244 -2.785 1.00 95.00 102 LEU A C 1
ATOM 814 O O . LEU A 1 102 ? 0.739 -8.331 -2.003 1.00 95.00 102 LEU A O 1
ATOM 818 N N . LEU A 1 103 ? 2.673 -9.137 -2.813 1.00 93.19 103 LEU A N 1
ATOM 819 C CA . LEU A 1 103 ? 2.748 -10.277 -1.891 1.00 93.19 103 LEU A CA 1
ATOM 820 C C . LEU A 1 103 ? 2.877 -9.827 -0.430 1.00 93.19 103 LEU A C 1
ATOM 822 O O . LEU A 1 103 ? 2.248 -10.397 0.458 1.00 93.19 103 LEU A O 1
ATOM 826 N N . THR A 1 104 ? 3.660 -8.777 -0.181 1.00 91.69 104 THR A N 1
ATOM 827 C CA . THR A 1 104 ? 3.817 -8.204 1.162 1.00 91.69 104 THR A CA 1
ATOM 828 C C . THR A 1 104 ? 2.506 -7.592 1.663 1.00 91.69 104 THR A C 1
ATOM 830 O O . THR A 1 104 ? 2.133 -7.778 2.821 1.00 91.69 104 THR A O 1
ATOM 833 N N . LEU A 1 105 ? 1.780 -6.887 0.790 1.00 92.25 105 LEU A N 1
ATOM 834 C CA . LEU A 1 105 ? 0.477 -6.305 1.113 1.00 92.25 105 LEU A CA 1
ATOM 835 C C . LEU A 1 105 ? -0.602 -7.370 1.340 1.00 92.25 105 LEU A C 1
ATOM 837 O O . LEU A 1 105 ? -1.449 -7.173 2.205 1.00 92.25 105 LEU A O 1
ATOM 841 N N . ASP A 1 106 ? -0.559 -8.495 0.627 1.00 91.94 106 ASP A N 1
ATOM 842 C CA . ASP A 1 106 ? -1.504 -9.604 0.814 1.00 91.94 106 ASP A CA 1
ATOM 843 C C . ASP A 1 106 ? -1.346 -10.279 2.189 1.00 91.94 106 ASP A C 1
ATOM 845 O O . ASP A 1 106 ? -2.323 -10.676 2.822 1.00 91.94 106 ASP A O 1
ATOM 849 N N . GLY A 1 107 ? -0.117 -10.328 2.718 1.00 88.69 107 GLY A N 1
ATOM 850 C CA . GLY A 1 107 ? 0.159 -10.825 4.070 1.00 88.69 107 GLY A CA 1
ATOM 851 C C . GLY A 1 107 ? -0.197 -9.846 5.197 1.00 88.69 107 GLY A C 1
ATOM 852 O O . GLY A 1 107 ? -0.329 -10.253 6.354 1.00 88.69 107 GLY A O 1
ATOM 853 N N . PHE A 1 108 ? -0.373 -8.558 4.889 1.00 90.75 108 PHE A N 1
ATOM 854 C CA . PHE A 1 108 ? -0.575 -7.514 5.895 1.00 90.75 108 PHE A CA 1
ATOM 855 C C . PHE A 1 108 ? -1.873 -7.668 6.714 1.00 90.75 108 PHE A C 1
ATOM 857 O O . PHE A 1 108 ? -1.797 -7.561 7.941 1.00 90.75 108 PHE A O 1
ATOM 864 N N . PRO A 1 109 ? -3.050 -7.973 6.122 1.00 88.38 109 PRO A N 1
ATOM 865 C CA . PRO A 1 109 ? -4.278 -8.215 6.882 1.00 88.38 109 PRO A CA 1
ATOM 866 C C . PRO A 1 109 ? -4.135 -9.324 7.929 1.00 88.38 109 PRO A C 1
ATOM 868 O O . PRO A 1 109 ? -4.624 -9.180 9.048 1.00 88.38 109 PRO A O 1
ATOM 871 N N . GLN A 1 110 ? -3.428 -10.405 7.593 1.00 88.62 110 GLN A N 1
ATOM 872 C CA . GLN A 1 110 ? -3.188 -11.509 8.520 1.00 88.62 110 GLN A CA 1
ATOM 873 C C . GLN A 1 110 ? -2.179 -11.122 9.611 1.00 88.62 110 GLN A C 1
ATOM 875 O O . GLN A 1 110 ? -2.334 -11.509 10.766 1.00 88.62 110 GLN A O 1
ATOM 880 N N . ALA A 1 111 ? -1.164 -10.323 9.268 1.00 87.50 111 ALA A N 1
ATOM 881 C CA . ALA A 1 111 ? -0.184 -9.831 10.232 1.00 87.50 111 ALA A CA 1
ATOM 882 C C . ALA A 1 111 ? -0.793 -8.846 11.245 1.00 87.50 111 ALA A C 1
ATOM 884 O O . ALA A 1 111 ? -0.383 -8.827 12.403 1.00 87.50 111 ALA A O 1
ATOM 885 N N . ILE A 1 112 ? -1.776 -8.036 10.833 1.00 92.50 112 ILE A N 1
ATOM 886 C CA . ILE A 1 112 ? -2.423 -7.049 11.708 1.00 92.50 112 ILE A CA 1
ATOM 887 C C . ILE A 1 112 ? -3.628 -7.617 12.474 1.00 92.50 112 ILE A C 1
ATOM 889 O O . ILE A 1 112 ? -4.029 -7.042 13.487 1.00 92.50 112 ILE A O 1
ATOM 893 N N . SER A 1 113 ? -4.195 -8.754 12.049 1.00 91.62 113 SER A N 1
ATOM 894 C CA . SER A 1 113 ? -5.400 -9.313 12.674 1.00 91.62 113 SER A CA 1
ATOM 895 C C . SER A 1 113 ? -5.194 -9.709 14.136 1.00 91.62 113 SER A C 1
ATOM 897 O O . SER A 1 113 ? -6.043 -9.412 14.976 1.00 91.62 113 SER A O 1
ATOM 899 N N . GLU A 1 114 ? -4.076 -10.364 14.455 1.00 91.44 114 GLU A N 1
ATOM 900 C CA . GLU A 1 114 ? -3.773 -10.793 15.826 1.00 91.44 114 GLU A CA 1
ATOM 901 C C . GLU A 1 114 ? -3.479 -9.592 16.743 1.00 91.44 114 GLU A C 1
ATOM 903 O O . GLU A 1 114 ? -4.177 -9.463 17.751 1.00 91.44 114 GLU A O 1
ATOM 908 N N . PRO A 1 115 ? -2.593 -8.641 16.378 1.00 90.75 115 PRO A N 1
ATOM 909 C CA . PRO A 1 115 ? -2.391 -7.418 17.153 1.00 90.75 115 PRO A CA 1
ATOM 910 C C . PRO A 1 115 ? -3.668 -6.600 17.368 1.00 90.75 115 PRO A C 1
ATOM 912 O O . PRO A 1 115 ? -3.889 -6.100 18.467 1.00 90.75 115 PRO A O 1
ATOM 915 N N . LEU A 1 116 ? -4.537 -6.472 16.356 1.00 91.06 116 LEU A N 1
ATOM 916 C CA . LEU A 1 116 ? -5.814 -5.763 16.514 1.00 91.06 116 LEU A CA 1
ATOM 917 C C . LEU A 1 116 ? -6.769 -6.497 17.453 1.00 91.06 116 LEU A C 1
ATOM 919 O O . LEU A 1 116 ? -7.449 -5.855 18.251 1.00 91.06 116 LEU A O 1
ATOM 923 N N . THR A 1 117 ? -6.816 -7.826 17.379 1.00 91.25 117 THR A N 1
ATOM 924 C CA . THR A 1 117 ? -7.649 -8.637 18.276 1.00 91.25 117 THR A CA 1
ATOM 925 C C . THR A 1 117 ? -7.137 -8.552 19.708 1.00 91.25 117 THR A C 1
ATOM 927 O O . THR A 1 117 ? -7.927 -8.367 20.632 1.00 91.25 117 THR A O 1
ATOM 930 N N . GLN A 1 118 ? -5.819 -8.619 19.893 1.00 91.69 118 GLN A N 1
ATOM 931 C CA . GLN A 1 118 ? -5.183 -8.450 21.190 1.00 91.69 118 GLN A CA 1
ATOM 932 C C . GLN A 1 118 ? -5.440 -7.050 21.752 1.00 91.69 118 GLN A C 1
ATOM 934 O O . GLN A 1 118 ? -5.865 -6.933 22.895 1.00 91.69 118 GLN A O 1
ATOM 939 N N . LEU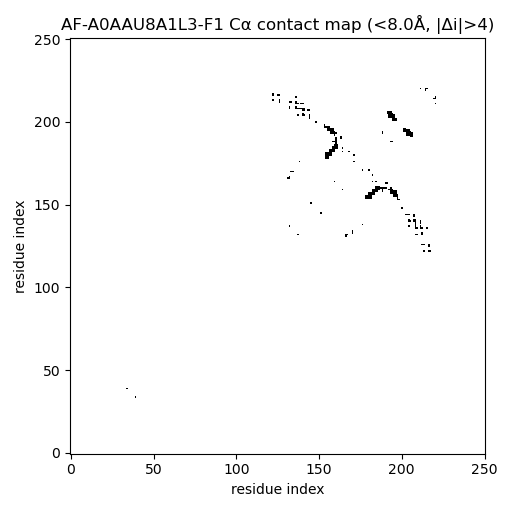 A 1 119 ? -5.288 -5.998 20.944 1.00 88.38 119 LEU A N 1
ATOM 940 C CA . LEU A 1 119 ? -5.604 -4.630 21.350 1.00 88.38 119 LEU A CA 1
ATOM 941 C C . LEU A 1 119 ? -7.079 -4.491 21.754 1.00 88.38 119 LEU A C 1
ATOM 943 O O . LEU A 1 119 ? -7.382 -3.923 22.801 1.00 88.38 119 LEU A O 1
ATOM 947 N N . ALA A 1 120 ? -8.006 -5.033 20.960 1.00 89.12 120 ALA A N 1
ATOM 948 C CA . ALA A 1 120 ? -9.431 -5.015 21.281 1.00 89.12 120 ALA A CA 1
ATOM 949 C C . ALA A 1 120 ? -9.729 -5.753 22.597 1.00 89.12 120 ALA A C 1
ATOM 951 O O . ALA A 1 120 ? -10.522 -5.268 23.407 1.00 89.12 120 ALA A O 1
ATOM 952 N N . PHE A 1 121 ? -9.065 -6.888 22.834 1.00 88.50 121 PHE A N 1
ATOM 953 C CA . PHE A 1 121 ? -9.165 -7.625 24.088 1.00 88.50 121 PHE A CA 1
ATOM 954 C C . PHE A 1 121 ? -8.580 -6.838 25.262 1.00 88.50 121 PHE A C 1
ATOM 956 O O . PHE A 1 121 ? -9.232 -6.746 26.292 1.00 88.50 121 PHE A O 1
ATOM 963 N N . GLU A 1 122 ? -7.405 -6.226 25.124 1.00 83.94 122 GLU A N 1
ATOM 964 C CA . GLU A 1 122 ? -6.773 -5.415 26.172 1.00 83.94 122 GLU A CA 1
ATOM 965 C C . GLU A 1 122 ? -7.627 -4.194 26.536 1.00 83.94 122 GLU A C 1
ATOM 967 O O . GLU A 1 122 ? -7.796 -3.885 27.716 1.00 83.94 122 GLU A O 1
ATOM 972 N N . ILE A 1 123 ? -8.241 -3.541 25.544 1.00 82.38 123 ILE A N 1
ATOM 973 C CA . ILE A 1 123 ? -9.210 -2.463 25.771 1.00 82.38 123 ILE A CA 1
ATOM 974 C C . ILE A 1 123 ? -10.437 -3.004 26.507 1.00 82.38 123 ILE A C 1
ATOM 976 O O . ILE A 1 123 ? -10.847 -2.428 27.513 1.00 82.38 123 ILE A O 1
ATOM 980 N N . GLY A 1 124 ? -11.010 -4.118 26.043 1.00 81.50 124 GLY A N 1
ATOM 981 C CA . GLY A 1 124 ? -12.156 -4.759 26.687 1.00 81.50 124 GLY A CA 1
ATOM 982 C C . GLY A 1 124 ? -11.861 -5.184 28.126 1.00 81.50 124 GLY A C 1
ATOM 983 O O . GLY A 1 124 ? -12.663 -4.927 29.017 1.00 81.50 124 GLY A O 1
ATOM 984 N N . ALA A 1 125 ? -10.685 -5.758 28.375 1.00 78.56 125 ALA A N 1
ATOM 985 C CA . ALA A 1 125 ? -10.216 -6.176 29.688 1.00 78.56 125 ALA A CA 1
ATOM 986 C C . ALA A 1 125 ? -9.974 -4.974 30.603 1.00 78.56 125 ALA A C 1
ATOM 988 O O . ALA A 1 125 ? -10.381 -5.009 31.757 1.00 78.56 125 ALA A O 1
ATOM 989 N N . ARG A 1 126 ? -9.387 -3.881 30.101 1.00 72.50 126 ARG A N 1
ATOM 990 C CA . ARG A 1 126 ? -9.212 -2.642 30.871 1.00 72.50 126 ARG A CA 1
ATOM 991 C C . ARG A 1 126 ? -10.550 -2.003 31.228 1.00 72.50 126 ARG A C 1
ATOM 993 O O . ARG A 1 126 ? -10.724 -1.561 32.357 1.00 72.50 126 ARG A O 1
ATOM 1000 N N . LEU A 1 127 ? -11.496 -1.981 30.292 1.00 73.56 127 LEU A N 1
ATOM 1001 C CA . LEU A 1 127 ? -12.850 -1.479 30.534 1.00 73.56 127 LEU A CA 1
ATOM 1002 C C . LEU A 1 127 ? -13.634 -2.381 31.492 1.00 73.56 127 LEU A C 1
ATOM 1004 O O . LEU A 1 127 ? -14.380 -1.870 32.315 1.00 73.56 127 LEU A O 1
ATOM 1008 N N . SER A 1 128 ? -13.453 -3.700 31.407 1.00 71.81 128 SER A N 1
ATOM 1009 C CA . SER A 1 128 ? -14.076 -4.656 32.324 1.00 71.81 128 SER A CA 1
ATOM 1010 C C . SER A 1 128 ? -13.438 -4.630 33.709 1.00 71.81 128 SER A C 1
ATOM 1012 O O . SER A 1 128 ? -14.146 -4.856 34.674 1.00 71.81 128 SER A O 1
ATOM 1014 N N . ALA A 1 129 ? -12.129 -4.391 33.821 1.00 61.88 129 ALA A N 1
ATOM 1015 C CA . ALA A 1 129 ? -11.423 -4.289 35.098 1.00 61.88 129 ALA A CA 1
ATOM 1016 C C . ALA A 1 129 ? -11.690 -2.945 35.789 1.00 61.88 129 ALA A C 1
ATOM 1018 O O . ALA A 1 129 ? -11.751 -2.880 37.015 1.00 61.88 129 ALA A O 1
ATOM 1019 N N . ASN A 1 130 ? -11.921 -1.884 35.010 1.00 61.53 130 ASN A N 1
ATOM 1020 C CA . ASN A 1 130 ? -12.526 -0.644 35.482 1.00 61.53 130 ASN A CA 1
ATOM 1021 C C . ASN A 1 130 ? -14.047 -0.831 35.630 1.00 61.53 130 ASN A C 1
ATOM 1023 O O . ASN A 1 130 ? -14.832 -0.093 35.037 1.00 61.53 130 ASN A O 1
ATOM 1027 N N . GLU A 1 131 ? -14.466 -1.802 36.453 1.00 58.66 131 GLU A N 1
ATOM 1028 C CA . GLU A 1 131 ? -15.877 -2.090 36.772 1.00 58.66 131 GLU A CA 1
ATOM 1029 C C . GLU A 1 131 ? -16.641 -0.838 37.262 1.00 58.66 131 GLU A C 1
ATOM 1031 O O . GLU A 1 131 ? -17.872 -0.802 37.251 1.00 58.66 131 GLU A O 1
ATOM 1036 N N . SER A 1 132 ? -15.923 0.217 37.668 1.00 62.59 132 SER A N 1
ATOM 1037 C CA . SER A 1 132 ? -16.474 1.515 38.050 1.00 62.59 132 SER A CA 1
ATOM 1038 C C . SER A 1 132 ? -16.335 2.580 36.960 1.00 62.59 132 SER A C 1
ATOM 1040 O O . SER A 1 132 ? -15.234 2.890 36.504 1.00 62.59 132 SER A O 1
ATOM 1042 N N . MET A 1 133 ? -17.452 3.236 36.644 1.00 69.06 133 MET A N 1
ATOM 1043 C CA . MET A 1 133 ? -17.493 4.450 35.829 1.00 69.06 133 MET A CA 1
ATOM 1044 C C . MET A 1 133 ? -16.602 5.549 36.442 1.00 69.06 133 MET A C 1
ATOM 1046 O O . MET A 1 133 ? -16.739 5.882 37.617 1.00 69.06 133 MET A O 1
ATOM 1050 N N . GLU A 1 134 ? -15.698 6.132 35.654 1.00 72.88 134 GLU A N 1
ATOM 1051 C CA . GLU A 1 134 ? -14.849 7.244 36.103 1.00 72.88 134 GLU A CA 1
ATOM 1052 C C . GLU A 1 134 ? -15.557 8.604 35.943 1.00 72.88 134 GLU A C 1
ATOM 1054 O O . GLU A 1 134 ? -16.399 8.796 35.059 1.00 72.88 134 GLU A O 1
ATOM 1059 N N . ARG A 1 135 ? -15.178 9.593 36.768 1.00 75.31 135 ARG A N 1
ATOM 1060 C CA . ARG A 1 135 ? -15.791 10.936 36.776 1.00 75.31 135 ARG A CA 1
ATOM 1061 C C . ARG A 1 135 ? -15.706 11.639 35.421 1.00 75.31 135 ARG A C 1
ATOM 1063 O O . ARG A 1 135 ? -16.702 12.188 34.961 1.00 75.31 135 ARG A O 1
ATOM 1070 N N . ALA A 1 136 ? -14.528 11.672 34.799 1.00 77.62 136 ALA A N 1
ATOM 1071 C CA . ALA A 1 136 ? -14.318 12.462 33.583 1.00 77.62 136 ALA A CA 1
ATOM 1072 C C . ALA A 1 136 ? -15.171 11.966 32.390 1.00 77.62 136 ALA A C 1
ATOM 1074 O O . ALA A 1 136 ? -15.880 12.784 31.801 1.00 77.62 136 ALA A O 1
ATOM 1075 N N . PRO A 1 137 ? -15.208 10.656 32.078 1.00 76.06 137 PRO A N 1
ATOM 1076 C CA . PRO A 1 137 ? -16.118 10.093 31.077 1.00 76.06 137 PRO A CA 1
ATOM 1077 C C . PRO A 1 137 ? -17.602 10.306 31.390 1.00 76.06 137 PRO A C 1
ATOM 1079 O O . PRO A 1 137 ? -18.379 10.618 30.489 1.00 76.06 137 PRO A O 1
ATOM 1082 N N . PHE A 1 138 ? -17.998 10.198 32.662 1.00 77.94 138 PHE A N 1
ATOM 1083 C CA . PHE A 1 138 ? -19.371 10.479 33.084 1.00 77.94 138 PHE A CA 1
ATOM 1084 C C . PHE A 1 138 ? -19.758 11.945 32.849 1.00 77.94 138 PHE A C 1
ATOM 1086 O O . PHE A 1 138 ? -20.802 12.216 32.262 1.00 77.94 138 PHE A O 1
ATOM 1093 N N . VAL A 1 139 ? -18.912 12.899 33.253 1.00 78.19 139 VAL A N 1
ATOM 1094 C CA . VAL A 1 139 ? -19.170 14.334 33.042 1.00 78.19 139 VAL A CA 1
ATOM 1095 C C . VAL A 1 139 ? -19.278 14.650 31.553 1.00 78.19 139 VAL A C 1
ATOM 1097 O O . VAL A 1 139 ? -20.201 15.359 31.160 1.00 78.19 139 VAL A O 1
ATOM 1100 N N . ALA A 1 140 ? -18.389 14.095 30.726 1.00 78.00 140 ALA A N 1
ATOM 1101 C CA . ALA A 1 140 ? -18.440 14.268 29.277 1.00 78.00 140 ALA A CA 1
ATOM 1102 C C . ALA A 1 140 ? -19.758 13.744 28.685 1.00 78.00 140 ALA 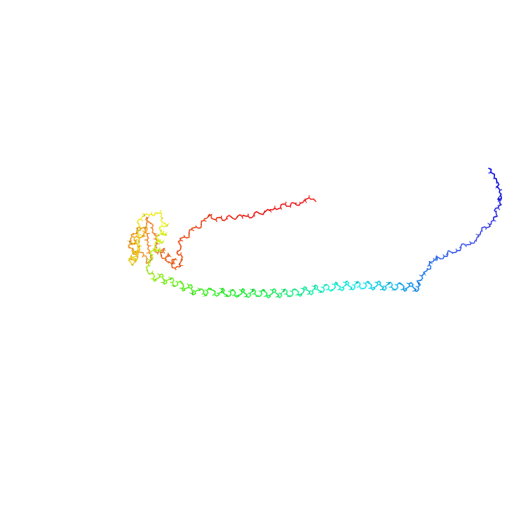A C 1
ATOM 1104 O O . ALA A 1 140 ? -20.385 14.419 27.874 1.00 78.00 140 ALA A O 1
ATOM 1105 N N . ALA A 1 141 ? -20.221 12.581 29.138 1.00 76.19 141 ALA A N 1
ATOM 1106 C CA . ALA A 1 141 ? -21.469 11.986 28.680 1.00 76.19 141 ALA A CA 1
ATOM 1107 C C . ALA A 1 141 ? -22.718 12.736 29.135 1.00 76.19 141 ALA A C 1
ATOM 1109 O O . ALA A 1 141 ? -23.654 12.894 28.353 1.00 76.19 141 ALA A O 1
ATOM 1110 N N . VAL A 1 142 ? -22.741 13.227 30.377 1.00 76.31 142 VAL A N 1
ATOM 1111 C CA . VAL A 1 142 ? -23.839 14.078 30.846 1.00 76.31 142 VAL A CA 1
ATOM 1112 C C . VAL A 1 142 ? -23.836 15.394 30.077 1.00 76.31 142 VAL A C 1
ATOM 1114 O O . VAL A 1 142 ? -24.892 15.828 29.642 1.00 76.31 142 VAL A O 1
ATOM 1117 N N . GLN A 1 143 ? -22.676 16.013 29.842 1.00 76.69 143 GLN A N 1
ATOM 1118 C CA . GLN A 1 143 ? -22.582 17.215 29.008 1.00 76.69 143 GLN A CA 1
ATOM 1119 C C . GLN A 1 143 ? -23.071 16.952 27.580 1.00 76.69 143 GLN A C 1
ATOM 1121 O O . GLN A 1 143 ? -23.874 17.728 27.074 1.00 76.69 143 GLN A O 1
ATOM 1126 N N . GLU A 1 144 ? -22.664 15.849 26.947 1.00 76.19 144 GLU A N 1
ATOM 1127 C CA . GLU A 1 144 ? -23.153 15.463 25.618 1.00 76.19 144 GLU A CA 1
ATOM 1128 C C . GLU A 1 144 ? -24.674 15.247 25.615 1.00 76.19 144 GLU A C 1
ATOM 1130 O O . GLU A 1 144 ? -25.369 15.721 24.715 1.00 76.19 144 GLU A O 1
ATOM 1135 N N . ALA A 1 145 ? -25.213 14.589 26.643 1.00 74.38 145 ALA A N 1
ATOM 1136 C CA . ALA A 1 145 ? -26.648 14.398 26.807 1.00 74.38 145 ALA A CA 1
ATOM 1137 C C . ALA A 1 145 ? -27.392 15.729 27.022 1.00 74.38 145 ALA A C 1
ATOM 1139 O O . ALA A 1 145 ? -28.441 15.951 26.419 1.00 74.38 145 ALA A O 1
ATOM 1140 N N . LEU A 1 146 ? -26.838 16.639 27.827 1.00 71.88 146 LEU A N 1
ATOM 1141 C CA . LEU A 1 146 ? -27.397 17.967 28.092 1.00 71.88 146 LEU A CA 1
ATOM 1142 C C . LEU A 1 146 ? -27.333 18.884 26.864 1.00 71.88 146 LEU A C 1
ATOM 1144 O O . LEU A 1 146 ? -28.253 19.667 26.661 1.00 71.88 146 LEU A O 1
ATOM 1148 N N . MET A 1 147 ? -26.313 18.765 26.008 1.00 72.12 147 MET A N 1
ATOM 1149 C CA . MET A 1 147 ? -26.228 19.507 24.739 1.00 72.12 147 MET A CA 1
ATOM 1150 C C . MET A 1 147 ? -27.355 19.142 23.761 1.00 72.12 147 MET A C 1
ATOM 1152 O O . MET A 1 147 ? -27.648 19.909 22.847 1.00 72.12 147 MET A O 1
ATOM 1156 N N . ARG A 1 148 ? -28.008 17.987 23.949 1.00 69.25 148 ARG A N 1
ATOM 1157 C CA . ARG A 1 148 ? -29.206 17.591 23.193 1.00 69.25 148 ARG A CA 1
ATOM 1158 C C . ARG A 1 148 ? -30.497 18.169 23.788 1.00 69.25 148 ARG A C 1
ATOM 1160 O O . ARG A 1 148 ? -31.552 18.017 23.175 1.00 69.25 148 ARG A O 1
ATOM 1167 N N . LEU A 1 149 ? -30.437 18.810 24.960 1.00 66.00 149 LEU A N 1
ATOM 1168 C CA . LEU A 1 149 ? -31.602 19.351 25.655 1.00 66.00 149 LEU A CA 1
ATOM 1169 C C . LEU A 1 149 ? -31.773 20.864 25.437 1.00 66.00 149 LEU A C 1
ATOM 1171 O O . LEU A 1 149 ? -30.790 21.595 25.335 1.00 66.00 149 LEU A O 1
ATOM 1175 N N . PRO A 1 150 ? -33.020 21.376 25.414 1.00 53.66 150 PRO A N 1
ATOM 1176 C CA . PRO A 1 150 ? -33.285 22.768 25.041 1.00 53.66 150 PRO A CA 1
ATOM 1177 C C . PRO A 1 150 ? -32.965 23.808 26.127 1.00 53.66 150 PRO A C 1
ATOM 1179 O O . PRO A 1 150 ? -32.977 25.002 25.827 1.00 53.66 150 PRO A O 1
ATOM 1182 N N . ARG A 1 151 ? -32.759 23.407 27.395 1.00 56.81 151 ARG A N 1
ATOM 1183 C CA . ARG A 1 151 ? -32.562 24.335 28.527 1.00 56.81 151 ARG A CA 1
ATOM 1184 C C . ARG A 1 151 ? -31.622 23.761 29.600 1.00 56.81 151 ARG A C 1
ATOM 1186 O O . ARG A 1 151 ? -31.991 22.793 30.261 1.00 56.81 151 ARG A O 1
ATOM 1193 N N . PRO A 1 152 ? -30.447 24.366 29.830 1.00 52.06 152 PRO A N 1
ATOM 1194 C CA . PRO A 1 152 ? -29.595 24.048 30.972 1.00 52.06 152 PRO A CA 1
ATOM 1195 C C . PRO A 1 152 ? -30.089 24.815 32.210 1.00 52.06 152 PRO A C 1
ATOM 1197 O O . PRO A 1 152 ? -30.030 26.042 32.236 1.00 52.06 152 PRO A O 1
ATOM 1200 N N . GLY A 1 153 ? -30.612 24.118 33.225 1.00 56.88 153 GLY A N 1
ATOM 1201 C CA . GLY A 1 153 ? -31.019 24.763 34.486 1.00 56.88 153 GLY A CA 1
ATOM 1202 C C . GLY A 1 153 ? -32.050 24.035 35.357 1.00 56.88 153 GLY A C 1
ATOM 1203 O O . GLY A 1 153 ? -32.341 24.515 36.447 1.00 56.88 153 GLY A O 1
ATOM 1204 N N . GLU A 1 154 ? -32.606 22.903 34.918 1.00 65.00 154 GLU A N 1
ATOM 1205 C CA . GLU A 1 154 ? -33.556 22.111 35.718 1.00 65.00 154 GLU A CA 1
ATOM 1206 C C . GLU A 1 154 ? -32.858 20.995 36.513 1.00 65.00 154 GLU A C 1
ATOM 1208 O O . GLU A 1 154 ? -31.801 20.498 36.118 1.00 65.00 154 GLU A O 1
ATOM 1213 N N . SER A 1 155 ? -33.453 20.599 37.645 1.00 67.88 155 SER A N 1
ATOM 1214 C CA . SER A 1 155 ? -32.998 19.453 38.440 1.00 67.88 155 SER A CA 1
ATOM 1215 C C . SER A 1 155 ? -33.081 18.171 37.614 1.00 67.88 155 SER A C 1
ATOM 1217 O O . SER A 1 155 ? -34.140 17.834 37.086 1.00 67.88 155 SER A O 1
ATOM 1219 N N . LEU A 1 156 ? -31.962 17.459 37.509 1.00 76.06 156 LEU A N 1
ATOM 1220 C CA . LEU A 1 156 ? -31.853 16.246 36.708 1.00 76.06 156 LEU A CA 1
ATOM 1221 C C . LEU A 1 156 ? -32.294 15.038 37.546 1.00 76.06 156 LEU A C 1
ATOM 1223 O O . LEU A 1 156 ? -31.826 14.865 38.676 1.00 76.06 156 LEU A O 1
ATOM 1227 N N . TYR A 1 157 ? -33.161 14.186 36.997 1.00 82.88 157 TYR A N 1
ATOM 1228 C CA . TYR A 1 157 ? -33.544 12.918 37.627 1.00 82.88 157 TYR A CA 1
ATOM 1229 C C . TYR A 1 157 ? -32.845 11.762 36.915 1.00 82.88 157 TYR A C 1
ATOM 1231 O O . TYR A 1 157 ? -33.127 11.489 35.751 1.00 82.88 157 TYR A O 1
ATOM 1239 N N . LEU A 1 158 ? -31.921 11.089 37.600 1.00 83.12 158 LEU A N 1
ATOM 1240 C CA . LEU A 1 158 ? -31.176 9.947 37.080 1.00 83.12 158 LEU A CA 1
ATOM 1241 C C . LEU A 1 158 ? -31.869 8.644 37.494 1.00 83.12 158 LEU A C 1
ATOM 1243 O O . LEU A 1 158 ? -31.864 8.289 38.669 1.00 83.12 158 LEU A O 1
ATOM 1247 N N . ARG A 1 159 ? -32.432 7.920 36.529 1.00 86.50 159 ARG A N 1
ATOM 1248 C CA . ARG A 1 159 ? -33.074 6.616 36.714 1.00 86.50 159 ARG A CA 1
ATOM 1249 C C . ARG A 1 159 ? -32.078 5.502 36.457 1.00 86.50 159 ARG A C 1
ATOM 1251 O O . ARG A 1 159 ? -31.573 5.363 35.339 1.00 86.50 159 ARG A O 1
ATOM 1258 N N . ILE A 1 160 ? -31.821 4.717 37.494 1.00 86.25 160 ILE A N 1
ATOM 1259 C CA . ILE A 1 160 ?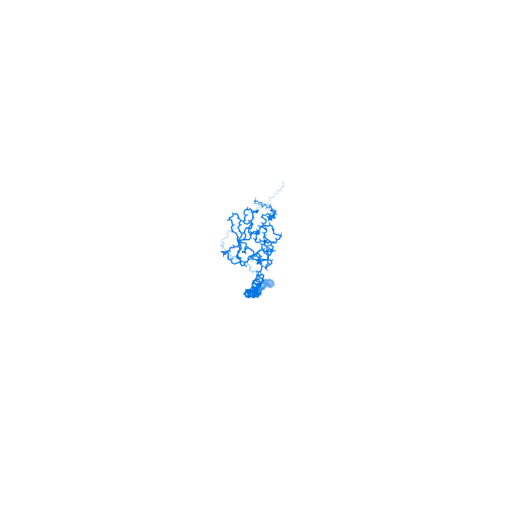 -30.860 3.614 37.480 1.00 86.25 160 ILE A CA 1
ATOM 1260 C C . ILE A 1 160 ? -31.413 2.396 38.208 1.00 86.25 160 ILE A C 1
ATOM 1262 O O . ILE A 1 160 ? -32.244 2.508 39.112 1.00 86.25 160 ILE A O 1
ATOM 1266 N N . ARG A 1 161 ? -30.923 1.221 37.819 1.00 87.38 161 ARG A N 1
ATOM 1267 C CA . ARG A 1 161 ? -31.251 -0.044 38.474 1.00 87.38 161 ARG A CA 1
ATOM 1268 C C . ARG A 1 161 ? -30.675 -0.085 39.889 1.00 87.38 161 ARG A C 1
ATOM 1270 O O . ARG A 1 161 ? -29.582 0.422 40.120 1.00 87.38 161 ARG A O 1
ATOM 1277 N N . SER A 1 162 ? -31.373 -0.748 40.815 1.00 83.69 162 SER A N 1
ATOM 1278 C CA . SER A 1 162 ? -30.998 -0.864 42.237 1.00 83.69 162 SER A CA 1
ATOM 1279 C C . SER A 1 162 ? -29.574 -1.373 42.481 1.00 83.69 162 SER A C 1
ATOM 1281 O O . SER A 1 162 ? -28.932 -0.936 43.427 1.00 83.69 162 SER A O 1
ATOM 1283 N N . GLU A 1 163 ? -29.086 -2.269 41.625 1.00 83.19 163 GLU A N 1
ATOM 1284 C CA . GLU A 1 163 ? -27.759 -2.898 41.716 1.00 83.19 163 GLU A CA 1
ATOM 1285 C C . GLU A 1 163 ? -26.605 -1.927 41.409 1.00 83.19 163 GLU A C 1
ATOM 1287 O O . GLU A 1 163 ? -25.493 -2.124 41.883 1.00 83.19 163 GLU A O 1
ATOM 1292 N N . GLU A 1 164 ? -26.862 -0.859 40.648 1.00 80.44 164 GLU A N 1
ATOM 1293 C CA . GLU A 1 164 ? -25.834 0.093 40.205 1.00 80.44 164 GLU A CA 1
ATOM 1294 C C . GLU A 1 164 ? -25.888 1.416 40.986 1.00 80.44 164 GLU A C 1
ATOM 1296 O O . GLU A 1 164 ? -25.030 2.285 40.817 1.00 80.44 164 GLU A O 1
ATOM 1301 N N . VAL A 1 165 ? -26.869 1.573 41.882 1.00 81.38 165 VAL A N 1
ATOM 1302 C CA . VAL A 1 165 ? -27.120 2.816 42.625 1.00 81.38 165 VAL A CA 1
ATOM 1303 C C . VAL A 1 165 ? -25.880 3.320 43.350 1.00 81.38 165 VAL A C 1
ATOM 1305 O O . VAL A 1 165 ? -25.579 4.510 43.284 1.00 81.38 165 VAL A O 1
ATOM 1308 N N . ASP A 1 166 ? -25.134 2.431 43.995 1.00 80.62 166 ASP A N 1
ATOM 1309 C CA . ASP A 1 166 ? -23.976 2.814 44.801 1.00 80.62 166 ASP A CA 1
ATOM 1310 C C . ASP A 1 166 ? -22.796 3.305 43.950 1.00 80.62 166 ASP A C 1
ATOM 1312 O O . ASP A 1 166 ? -22.061 4.200 44.368 1.00 80.62 166 ASP A O 1
ATOM 1316 N N . THR A 1 167 ? -22.626 2.771 42.737 1.00 77.56 167 THR A N 1
ATOM 1317 C CA . THR A 1 167 ? -21.573 3.192 41.800 1.00 77.56 167 THR A CA 1
ATOM 1318 C C . THR A 1 167 ? -21.865 4.581 41.239 1.00 77.56 167 THR A C 1
ATOM 1320 O O . THR A 1 167 ? -20.986 5.441 41.229 1.00 77.56 167 THR A O 1
ATOM 1323 N N . TRP A 1 168 ? -23.111 4.837 40.829 1.00 78.56 168 TRP A N 1
ATOM 1324 C CA . TRP A 1 168 ? -23.509 6.131 40.267 1.00 78.56 168 TRP A CA 1
ATOM 1325 C C . TRP A 1 168 ? -23.640 7.220 41.339 1.00 78.56 168 TRP A C 1
ATOM 1327 O O . TRP A 1 168 ? -23.260 8.363 41.084 1.00 78.56 168 TRP A O 1
ATOM 1337 N N . LYS A 1 169 ? -24.097 6.887 42.556 1.00 78.94 169 LYS A N 1
ATOM 1338 C CA . LYS A 1 169 ? -24.174 7.840 43.679 1.00 78.94 169 LYS A CA 1
ATOM 1339 C C . LYS A 1 169 ? -22.822 8.450 44.027 1.00 78.94 169 LYS A C 1
ATOM 1341 O O . LYS A 1 169 ? -22.742 9.663 44.176 1.00 78.94 169 LYS A O 1
ATOM 1346 N N . LYS A 1 170 ? -21.755 7.643 44.073 1.00 78.94 170 LYS A N 1
ATOM 1347 C CA . LYS A 1 170 ? -20.387 8.124 44.352 1.00 78.94 170 LYS A CA 1
ATOM 1348 C C . LYS A 1 170 ? -19.932 9.222 43.391 1.00 78.94 170 LYS A C 1
ATOM 1350 O O . LYS A 1 170 ? -19.176 10.099 43.784 1.00 78.94 170 LYS A O 1
ATOM 1355 N N . ILE A 1 171 ? -20.379 9.154 42.140 1.00 76.94 171 ILE A N 1
ATOM 1356 C CA . ILE A 1 171 ? -20.017 10.119 41.102 1.00 76.94 171 ILE A CA 1
ATOM 1357 C C . ILE A 1 171 ? -20.927 11.347 41.184 1.00 76.94 171 ILE A C 1
ATOM 1359 O O . ILE A 1 171 ? -20.439 12.460 41.050 1.00 76.94 171 ILE A O 1
ATOM 1363 N N . VAL A 1 172 ? -22.230 11.147 41.422 1.00 76.56 172 VAL A N 1
ATOM 1364 C CA . VAL A 1 172 ? -23.264 12.198 41.483 1.00 76.56 172 VAL A CA 1
ATOM 1365 C C . VAL A 1 172 ? -23.162 13.084 42.732 1.00 76.56 172 VAL A C 1
ATOM 1367 O O . VAL A 1 172 ? -23.488 14.266 42.664 1.00 76.56 172 VAL A O 1
ATOM 1370 N N . GLU A 1 173 ? -22.715 12.538 43.862 1.00 73.62 173 GLU A N 1
ATOM 1371 C CA . GLU A 1 173 ? -22.555 13.276 45.124 1.00 73.62 173 GLU A CA 1
ATOM 1372 C C . GLU A 1 173 ? -21.209 14.022 45.227 1.00 73.62 173 GLU A C 1
ATOM 1374 O O . GLU A 1 173 ? -20.966 14.719 46.213 1.00 73.62 173 GLU A O 1
ATOM 1379 N N . ASP A 1 174 ? -20.334 13.915 44.218 1.00 73.50 174 ASP A N 1
ATOM 1380 C CA . ASP A 1 174 ? -19.065 14.645 44.176 1.00 73.50 174 ASP A CA 1
ATOM 1381 C C . ASP A 1 174 ? -19.323 16.175 44.102 1.00 73.50 174 ASP A C 1
ATOM 1383 O O . ASP A 1 174 ? -19.952 16.644 43.144 1.00 73.50 174 ASP A O 1
ATOM 1387 N N . PRO A 1 175 ? -18.823 16.985 45.066 1.00 62.81 175 PRO A N 1
ATOM 1388 C CA . PRO A 1 175 ? -19.048 18.436 45.130 1.00 62.81 175 PRO A CA 1
ATOM 1389 C C . PRO A 1 175 ? -18.586 19.233 43.897 1.00 62.81 175 PRO A C 1
ATOM 1391 O O . PRO A 1 175 ? -18.878 20.423 43.792 1.00 62.81 175 PRO A O 1
ATOM 1394 N N . GLY A 1 176 ? -17.827 18.620 42.985 1.00 61.56 176 GLY A N 1
ATOM 1395 C CA . GLY A 1 176 ? -17.288 19.253 41.781 1.00 61.56 176 GLY A CA 1
ATOM 1396 C C . GLY A 1 176 ? -18.144 19.125 40.514 1.00 61.56 176 GLY A C 1
ATOM 1397 O O . GLY A 1 176 ? -17.603 19.331 39.422 1.00 61.56 176 GLY A O 1
ATOM 1398 N N . LEU A 1 177 ? -19.413 18.715 40.600 1.00 68.31 177 LEU A N 1
ATOM 1399 C CA . LEU A 1 177 ? -20.298 18.585 39.436 1.00 68.31 177 LEU A CA 1
ATOM 1400 C C . LEU A 1 177 ? -20.981 19.914 39.058 1.00 68.31 177 LEU A C 1
ATOM 1402 O O . LEU A 1 177 ? -21.480 20.620 39.930 1.00 68.31 177 LEU A O 1
ATOM 1406 N N . PRO A 1 178 ? -21.073 20.254 37.757 1.00 68.06 178 PRO A N 1
ATOM 1407 C CA . PRO A 1 178 ? -21.698 21.500 37.307 1.00 68.06 178 PRO A CA 1
ATOM 1408 C C . PRO A 1 178 ? -23.240 21.472 37.330 1.00 68.06 178 PRO A C 1
ATOM 1410 O O . PRO A 1 178 ? -23.868 22.446 36.923 1.00 68.06 178 PRO A O 1
ATOM 1413 N N . PHE A 1 179 ? -23.861 20.370 37.763 1.00 71.81 179 PHE A N 1
ATOM 1414 C CA . PHE A 1 179 ? -25.311 20.162 37.760 1.00 71.81 179 PHE A CA 1
ATOM 1415 C C . PHE A 1 179 ? -25.784 19.425 39.019 1.00 71.81 179 PHE A C 1
ATOM 1417 O O . PHE A 1 179 ? -25.056 18.617 39.592 1.00 71.81 179 PHE A O 1
ATOM 1424 N N . THR A 1 180 ? -27.032 19.673 39.425 1.00 72.75 180 THR A N 1
ATOM 1425 C CA . THR A 1 180 ? -27.680 18.980 40.548 1.00 72.75 180 THR A CA 1
ATOM 1426 C C . THR A 1 180 ? -28.470 17.777 40.030 1.00 72.75 180 THR A C 1
ATOM 1428 O O . THR A 1 180 ? -29.508 17.941 39.386 1.00 72.75 180 THR A O 1
ATOM 1431 N N . CYS A 1 181 ? -27.976 16.571 40.315 1.00 74.69 181 CYS A N 1
ATOM 1432 C CA . CYS A 1 181 ? -28.622 15.307 39.962 1.00 74.69 181 CYS A CA 1
ATOM 1433 C C . CYS A 1 181 ? -29.245 14.651 41.199 1.00 74.69 181 CYS A C 1
ATOM 1435 O O . CYS A 1 181 ? -28.596 14.512 42.232 1.00 74.69 181 CYS A O 1
ATOM 1437 N N . SER A 1 182 ? -30.487 14.194 41.069 1.00 81.50 182 SER A N 1
ATOM 1438 C CA . SER A 1 182 ? -31.162 13.340 42.048 1.00 81.50 182 SER A CA 1
ATOM 1439 C C . SER A 1 182 ? -31.308 11.931 41.481 1.00 81.50 182 SER A C 1
ATOM 1441 O O . SER A 1 182 ? -31.627 11.757 40.307 1.00 81.50 182 SER A O 1
ATOM 1443 N N . VAL A 1 183 ? -31.029 10.916 42.295 1.00 83.69 183 VAL A N 1
ATOM 1444 C CA . VAL A 1 183 ? -31.029 9.513 41.864 1.00 83.69 183 VAL A CA 1
ATOM 1445 C C . VAL A 1 183 ? -32.372 8.865 42.202 1.00 83.69 183 VAL A C 1
ATOM 1447 O O . VAL A 1 183 ? -32.778 8.858 43.363 1.00 83.69 183 VAL A O 1
ATOM 1450 N N . LEU A 1 184 ? -33.036 8.288 41.201 1.00 85.38 184 LEU A N 1
ATOM 1451 C CA . LEU A 1 184 ? -34.273 7.522 41.326 1.00 85.38 184 LEU A CA 1
ATOM 1452 C C . LEU A 1 184 ? -34.015 6.060 40.939 1.00 85.38 184 LEU A C 1
ATOM 1454 O O . LEU A 1 184 ? -33.409 5.773 39.908 1.00 85.38 184 LEU A O 1
ATOM 1458 N N . VAL A 1 185 ? -34.482 5.126 41.765 1.00 85.75 185 VAL A N 1
ATOM 1459 C CA . VAL A 1 185 ? -34.338 3.692 41.487 1.00 85.75 185 VAL A CA 1
ATOM 1460 C C . VAL A 1 185 ? -35.469 3.234 40.573 1.00 85.75 185 VAL A C 1
ATOM 1462 O O . VAL A 1 185 ? -36.636 3.480 40.870 1.00 85.75 185 VAL A O 1
ATOM 1465 N N . ASP A 1 186 ? -35.124 2.561 39.479 1.00 86.06 186 ASP A N 1
ATOM 1466 C CA . ASP A 1 186 ? -36.074 2.067 38.483 1.00 86.06 186 ASP A CA 1
ATOM 1467 C C . ASP A 1 186 ? -35.713 0.633 38.054 1.00 86.06 186 ASP A C 1
ATOM 1469 O O . ASP A 1 186 ? -34.587 0.362 37.631 1.00 86.06 186 ASP A O 1
ATOM 1473 N N . ALA A 1 187 ? -36.664 -0.295 38.190 1.00 81.88 187 ALA A N 1
ATOM 1474 C CA . ALA A 1 187 ? -36.474 -1.712 37.877 1.00 81.88 187 ALA A CA 1
ATOM 1475 C C . ALA A 1 187 ? -36.539 -2.016 36.367 1.00 81.88 187 ALA A C 1
ATOM 1477 O O . ALA A 1 187 ? -35.981 -3.023 35.925 1.00 81.88 187 ALA A O 1
ATOM 1478 N N . ASP A 1 188 ? -37.156 -1.136 35.571 1.00 83.56 188 ASP A N 1
ATOM 1479 C CA . ASP A 1 188 ? -37.313 -1.316 34.122 1.00 83.56 188 ASP A CA 1
ATOM 1480 C C . ASP A 1 188 ? -36.044 -0.930 33.344 1.00 83.56 188 ASP A C 1
ATOM 1482 O O . ASP A 1 188 ? -35.907 -1.200 32.148 1.00 83.56 188 ASP A O 1
ATOM 1486 N N . VAL A 1 189 ? -35.076 -0.301 34.015 1.00 83.44 189 VAL A N 1
ATOM 1487 C CA . VAL A 1 189 ? -33.794 0.086 33.423 1.00 83.44 189 VAL A CA 1
ATOM 1488 C C . VAL A 1 189 ? -32.889 -1.139 33.306 1.00 83.44 189 VAL A C 1
ATOM 1490 O O . VAL A 1 189 ? -32.670 -1.860 34.278 1.00 83.44 189 VAL A O 1
ATOM 1493 N N . GLN A 1 190 ? -32.361 -1.398 32.108 1.00 80.25 190 GLN A N 1
ATOM 1494 C CA . GLN A 1 190 ? -31.388 -2.470 31.867 1.00 80.25 190 GLN A CA 1
ATOM 1495 C C . GLN A 1 190 ? -30.052 -2.173 32.560 1.00 80.25 190 GLN A C 1
ATOM 1497 O O . GLN A 1 190 ? -29.662 -1.014 32.678 1.00 80.25 190 GLN A O 1
ATOM 1502 N N . LEU A 1 191 ? -29.343 -3.222 32.980 1.00 75.81 191 LEU A N 1
ATOM 1503 C CA . LEU A 1 191 ? -28.018 -3.097 33.591 1.00 75.81 191 LEU A CA 1
ATOM 1504 C C . LEU A 1 191 ? -27.051 -2.347 32.651 1.00 75.81 191 LEU A C 1
ATOM 1506 O O . LEU A 1 191 ? -26.995 -2.637 31.452 1.00 75.81 191 LEU A O 1
ATOM 1510 N N . GLY A 1 192 ? -26.311 -1.370 33.175 1.00 71.50 192 GLY A N 1
ATOM 1511 C CA . GLY A 1 192 ? -25.378 -0.525 32.424 1.00 71.50 192 GLY A CA 1
ATOM 1512 C C . GLY A 1 192 ? -26.030 0.639 31.668 1.00 71.50 192 GLY A C 1
ATOM 1513 O O . GLY A 1 192 ? -25.337 1.389 30.966 1.00 71.50 192 GLY A O 1
ATOM 1514 N N . HIS A 1 193 ? -27.349 0.809 31.775 1.00 79.31 193 HIS A N 1
ATOM 1515 C CA . HIS A 1 193 ? -28.069 1.968 31.254 1.00 79.31 193 HIS A CA 1
ATOM 1516 C C . HIS A 1 193 ? -28.442 2.907 32.398 1.00 79.31 193 HIS A C 1
ATOM 1518 O O . HIS A 1 193 ? -28.828 2.480 33.482 1.00 79.31 193 HIS A O 1
ATOM 1524 N N . ALA A 1 194 ? -28.342 4.206 32.140 1.00 83.25 194 ALA A N 1
ATOM 1525 C CA . ALA A 1 194 ? -28.720 5.232 33.099 1.00 83.25 194 ALA A CA 1
ATOM 1526 C C . ALA A 1 194 ? -29.446 6.328 32.340 1.00 83.25 194 ALA A C 1
ATOM 1528 O O . ALA A 1 194 ? -28.897 6.900 31.397 1.00 83.25 194 ALA A O 1
ATOM 1529 N N . TYR A 1 195 ? -30.690 6.593 32.719 1.00 85.25 195 TYR A N 1
ATOM 1530 C CA . TYR A 1 195 ? -31.523 7.552 32.009 1.00 85.25 195 TYR A CA 1
ATOM 1531 C C . TYR A 1 195 ? -31.635 8.839 32.803 1.00 85.25 195 TYR A C 1
ATOM 1533 O O . TYR A 1 195 ? -31.975 8.800 33.977 1.00 85.25 195 TYR A O 1
ATOM 1541 N N . VAL A 1 196 ? -31.389 9.976 32.164 1.00 84.00 196 VAL A N 1
ATOM 1542 C CA . VAL A 1 196 ? -31.679 11.286 32.745 1.00 84.00 196 VAL A CA 1
ATOM 1543 C C . VAL A 1 196 ? -33.006 11.787 32.189 1.00 84.00 196 VAL A C 1
ATOM 1545 O O . VAL A 1 196 ? -33.199 11.816 30.971 1.00 84.00 196 VAL A O 1
ATOM 1548 N N . GLU A 1 197 ? -33.916 12.161 33.087 1.00 80.50 197 GLU A N 1
ATOM 1549 C CA . GLU A 1 197 ? -35.195 12.797 32.774 1.00 80.50 197 GLU A CA 1
ATOM 1550 C C . GLU A 1 197 ? -35.142 14.296 33.096 1.00 80.50 197 GLU A C 1
ATOM 1552 O O . GLU A 1 197 ? -34.830 14.686 34.225 1.00 80.50 197 GLU A O 1
ATOM 1557 N N . VAL A 1 198 ? -35.454 15.131 32.096 1.00 75.62 198 VAL A N 1
ATOM 1558 C CA . VAL A 1 198 ? -35.532 16.603 32.206 1.00 75.62 198 VAL A CA 1
ATOM 1559 C C . VAL A 1 198 ? -36.672 17.107 31.331 1.00 75.62 198 VAL A C 1
ATOM 1561 O O . VAL A 1 198 ? -36.702 16.804 30.139 1.00 75.62 198 VAL A O 1
ATOM 1564 N N . GLY A 1 199 ? -37.627 17.854 31.892 1.00 68.56 199 GLY A N 1
ATOM 1565 C CA . GLY A 1 199 ? -38.716 18.468 31.118 1.00 68.56 199 GLY A CA 1
ATOM 1566 C C . GLY A 1 199 ? -39.528 17.509 30.225 1.00 68.56 199 GLY A C 1
ATOM 1567 O O . GLY A 1 199 ? -40.045 17.932 29.195 1.00 68.56 199 GLY A O 1
ATOM 1568 N N . GLY A 1 200 ? -39.612 16.217 30.573 1.00 71.06 200 GLY A N 1
ATOM 1569 C CA . GLY A 1 200 ? -40.299 15.182 29.783 1.00 71.06 200 GLY A CA 1
ATOM 1570 C C . GLY A 1 200 ? -39.452 14.503 28.697 1.00 71.06 200 GLY A C 1
ATOM 1571 O O . GLY A 1 200 ? -39.937 13.584 28.038 1.00 71.06 200 GLY A O 1
ATOM 1572 N N . ALA A 1 201 ? -38.190 14.900 28.519 1.00 74.38 201 ALA A N 1
ATOM 1573 C CA . ALA A 1 201 ? -37.232 14.200 27.670 1.00 74.38 201 ALA A CA 1
ATOM 1574 C C . ALA A 1 201 ? -36.449 13.162 28.485 1.00 74.38 201 ALA A C 1
ATOM 1576 O O . ALA A 1 201 ? -35.992 13.451 29.590 1.00 74.38 201 ALA A O 1
ATOM 1577 N N . ARG A 1 202 ? -36.272 11.965 27.916 1.00 80.81 202 ARG A N 1
ATOM 1578 C CA . ARG A 1 202 ? -35.495 10.864 28.498 1.00 80.81 202 ARG A CA 1
ATOM 1579 C C . ARG A 1 202 ? -3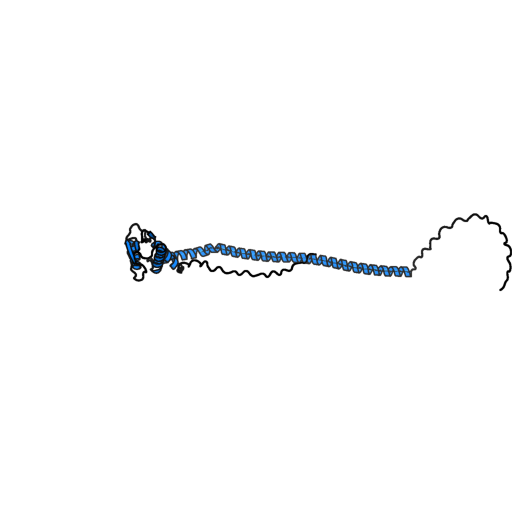4.274 10.591 27.627 1.00 80.81 202 ARG A C 1
ATOM 1581 O O . ARG A 1 202 ? -34.425 10.287 26.445 1.00 80.81 202 ARG A O 1
ATOM 1588 N N . ILE A 1 203 ? -33.077 10.676 28.204 1.00 82.06 203 ILE A N 1
ATOM 1589 C CA . ILE A 1 203 ? -31.809 10.465 27.487 1.00 82.06 203 ILE A CA 1
ATOM 1590 C C . ILE A 1 203 ? -30.968 9.415 28.209 1.00 82.06 203 ILE A C 1
ATOM 1592 O O . ILE A 1 203 ? -30.859 9.446 29.429 1.00 82.06 203 ILE A O 1
ATOM 1596 N N . ASP A 1 204 ? -30.368 8.491 27.458 1.00 83.31 204 ASP A N 1
ATOM 1597 C CA . ASP A 1 204 ? -29.469 7.460 27.988 1.00 83.31 204 ASP A CA 1
ATOM 1598 C C . ASP A 1 204 ? -28.039 7.999 28.142 1.00 83.31 204 ASP A C 1
ATOM 1600 O O . ASP A 1 204 ? -27.269 8.072 27.183 1.00 83.31 204 ASP A O 1
ATOM 1604 N N . VAL A 1 205 ? -27.688 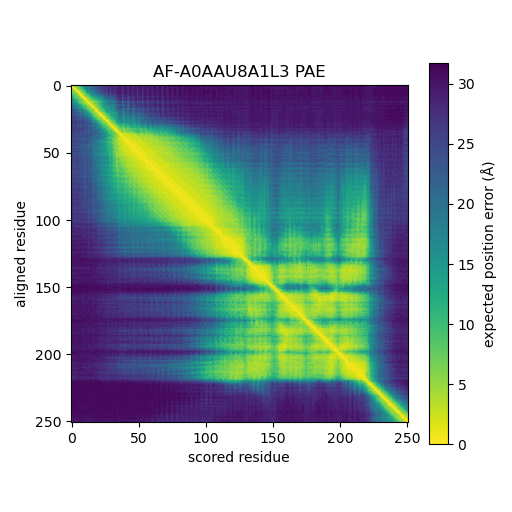8.375 29.367 1.00 82.06 205 VAL A N 1
ATOM 1605 C CA . VAL A 1 205 ? -26.344 8.816 29.756 1.00 82.06 205 VAL A CA 1
ATOM 1606 C C . VAL A 1 205 ? -25.411 7.622 29.969 1.00 82.06 205 VAL A C 1
ATOM 1608 O O . VAL A 1 205 ? -24.208 7.738 29.750 1.00 82.06 205 VAL A O 1
ATOM 1611 N N . GLY A 1 206 ? -25.945 6.453 30.333 1.00 79.25 206 GLY A N 1
ATOM 1612 C CA . GLY A 1 206 ? -25.169 5.222 30.524 1.00 79.25 206 GLY A CA 1
ATOM 1613 C C . GLY A 1 206 ? -24.431 4.778 29.266 1.00 79.25 206 GLY A C 1
ATOM 1614 O O . GLY A 1 206 ? -23.255 4.407 29.320 1.00 79.25 206 GLY A O 1
ATOM 1615 N N . LYS A 1 207 ? -25.096 4.861 28.112 1.00 80.44 207 LYS A N 1
ATOM 1616 C CA . LYS A 1 207 ? -24.477 4.568 26.815 1.00 80.44 207 LYS A CA 1
ATOM 1617 C C . LYS A 1 207 ? -23.384 5.576 26.452 1.00 80.44 207 LYS A C 1
ATOM 1619 O O . LYS A 1 207 ? -22.296 5.165 26.047 1.00 80.44 207 LYS A O 1
ATOM 1624 N N . GLU A 1 208 ? -23.653 6.871 26.605 1.00 79.25 208 GLU A N 1
ATOM 1625 C CA . GLU A 1 208 ? -22.683 7.918 26.255 1.00 79.25 208 GLU A CA 1
ATOM 1626 C C . GLU A 1 208 ? -21.463 7.889 27.195 1.00 79.25 208 GLU A C 1
ATOM 1628 O O . GLU A 1 208 ? -20.337 8.078 26.746 1.00 79.25 208 GLU A O 1
ATOM 1633 N N . ALA A 1 209 ? -21.641 7.542 28.474 1.00 79.69 209 ALA A N 1
ATOM 1634 C CA . ALA A 1 209 ? -20.549 7.447 29.447 1.00 79.69 209 ALA A CA 1
ATOM 1635 C C . ALA A 1 209 ? -19.624 6.259 29.166 1.00 79.69 209 ALA A C 1
ATOM 1637 O O . ALA A 1 209 ? -18.401 6.401 29.183 1.00 79.69 209 ALA A O 1
ATOM 1638 N N . ARG A 1 210 ? -20.190 5.106 28.786 1.00 77.56 210 ARG A N 1
ATOM 1639 C CA . ARG A 1 210 ? -19.408 3.950 28.318 1.00 77.56 210 ARG A CA 1
ATOM 1640 C C . ARG A 1 210 ? -18.674 4.240 27.014 1.00 77.56 210 ARG A C 1
ATOM 1642 O O . ARG A 1 210 ? -17.521 3.849 26.862 1.00 77.56 210 ARG A O 1
ATOM 1649 N N . LYS A 1 211 ? -19.304 4.961 26.086 1.00 77.88 211 LYS A N 1
ATOM 1650 C CA . LYS A 1 211 ? -18.632 5.429 24.871 1.00 77.88 211 LYS A CA 1
ATOM 1651 C C . LYS A 1 211 ? -17.464 6.350 25.234 1.00 77.88 211 LYS A C 1
ATOM 1653 O O . LYS A 1 211 ? -16.350 6.089 24.801 1.00 77.88 211 LYS A O 1
ATOM 1658 N N . ALA A 1 212 ? -17.668 7.353 26.084 1.00 77.44 212 ALA A N 1
ATOM 1659 C CA . ALA A 1 212 ? -16.600 8.242 26.539 1.00 77.44 212 ALA A CA 1
ATOM 1660 C C . ALA A 1 212 ? -15.444 7.482 27.226 1.00 77.44 212 ALA A C 1
ATOM 1662 O O . ALA A 1 212 ? -14.280 7.806 26.988 1.00 77.44 212 ALA A O 1
ATOM 1663 N N . LEU A 1 213 ? -15.742 6.429 27.999 1.00 77.25 213 LEU A N 1
ATOM 1664 C CA . LEU A 1 213 ? -14.734 5.527 28.573 1.00 77.25 213 LEU A CA 1
ATOM 1665 C C . LEU A 1 213 ? -13.921 4.809 27.490 1.00 77.25 213 LEU A C 1
ATOM 1667 O O . LEU A 1 213 ? -12.696 4.794 27.565 1.00 77.25 213 LEU A O 1
ATOM 1671 N N . VAL A 1 214 ? -14.577 4.258 26.462 1.00 78.44 214 VAL A N 1
ATOM 1672 C CA . VAL A 1 214 ? -13.904 3.605 25.324 1.00 78.44 214 VAL A CA 1
ATOM 1673 C C . VAL A 1 214 ? -13.002 4.597 24.589 1.00 78.44 214 VAL A C 1
ATOM 1675 O O . VAL A 1 214 ? -11.845 4.291 24.320 1.00 78.44 214 VAL A O 1
ATOM 1678 N N . PHE A 1 215 ? -13.491 5.807 24.307 1.00 76.81 215 PHE A N 1
ATOM 1679 C CA . PHE A 1 215 ? -12.695 6.855 23.659 1.00 76.81 215 PHE A CA 1
ATOM 1680 C C . PHE A 1 215 ? -11.483 7.261 24.506 1.00 76.81 215 PHE A C 1
ATOM 1682 O O . PHE A 1 215 ? -10.393 7.437 23.966 1.00 76.81 215 PHE A O 1
ATOM 1689 N N . SER A 1 216 ? -11.639 7.359 25.828 1.00 75.56 216 SER A N 1
ATOM 1690 C CA . SER A 1 216 ? -10.524 7.624 26.741 1.00 75.56 216 SER A CA 1
ATOM 1691 C C . SER A 1 216 ? -9.518 6.469 26.783 1.00 75.56 216 SER A C 1
ATOM 1693 O O . SER A 1 216 ? -8.315 6.710 26.700 1.00 75.56 216 SER A O 1
ATOM 1695 N N . ALA A 1 217 ? -9.985 5.217 26.818 1.00 73.69 217 ALA A N 1
ATOM 1696 C CA . ALA A 1 217 ? -9.128 4.032 26.780 1.00 73.69 217 ALA A CA 1
ATOM 1697 C C . ALA A 1 217 ? -8.343 3.914 25.462 1.00 73.69 217 ALA A C 1
ATOM 1699 O O . ALA A 1 217 ? -7.203 3.453 25.471 1.00 73.69 217 ALA A O 1
ATOM 1700 N N . LEU A 1 218 ? -8.925 4.385 24.354 1.00 73.56 218 LEU A N 1
ATOM 1701 C CA . LEU A 1 218 ? -8.290 4.488 23.037 1.00 73.56 218 LEU A CA 1
ATOM 1702 C C . LEU A 1 218 ? -7.331 5.687 22.901 1.00 73.56 218 LEU A C 1
ATOM 1704 O O . LEU A 1 218 ? -6.714 5.850 21.852 1.00 73.56 218 LEU A O 1
ATOM 1708 N N . GLY A 1 219 ? -7.220 6.555 23.915 1.00 71.38 219 GLY A N 1
ATOM 1709 C CA . GLY A 1 219 ? -6.421 7.784 23.836 1.00 71.38 219 GLY A CA 1
ATOM 1710 C C . GLY A 1 219 ? -7.018 8.860 22.919 1.00 71.38 219 GLY A C 1
ATOM 1711 O O . GLY A 1 219 ? -6.353 9.842 22.603 1.00 71.38 219 GLY A O 1
ATOM 1712 N N . LEU A 1 220 ? -8.282 8.708 22.516 1.00 69.94 220 LEU A N 1
ATOM 1713 C CA . LEU A 1 220 ? -9.026 9.644 21.667 1.00 69.94 220 LEU A CA 1
ATOM 1714 C C . LEU A 1 220 ? -9.702 10.763 22.476 1.00 69.94 220 LEU A C 1
ATOM 1716 O O . LEU A 1 220 ? -10.556 11.477 21.957 1.00 69.94 220 LEU A O 1
ATOM 1720 N N . SER A 1 221 ? -9.344 10.928 23.753 1.00 55.56 221 SER A N 1
ATOM 1721 C CA . SER A 1 221 ? -9.875 11.960 24.647 1.00 55.56 221 SER A CA 1
ATOM 1722 C C . SER A 1 221 ? -9.259 13.338 24.366 1.00 55.56 221 SER A C 1
ATOM 1724 O O . SER A 1 221 ? -8.627 13.945 25.227 1.00 55.56 221 SER A O 1
ATOM 1726 N N . GLY A 1 222 ? -9.445 13.829 23.144 1.00 48.94 222 GLY A N 1
ATOM 1727 C CA . GLY A 1 222 ? -9.531 15.250 22.830 1.00 48.94 222 GLY A CA 1
ATOM 1728 C C . GLY A 1 222 ? -10.993 15.525 22.494 1.00 48.94 222 GLY A C 1
ATOM 1729 O O . GLY A 1 222 ? -11.589 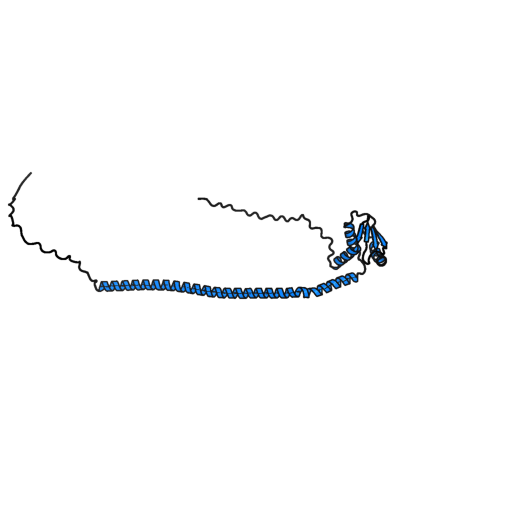14.751 21.754 1.00 48.94 222 GLY A O 1
ATOM 1730 N N . GLY A 1 223 ? -11.590 16.551 23.106 1.00 38.91 223 GLY A N 1
ATOM 1731 C CA . GLY A 1 223 ? -13.023 16.860 23.014 1.00 38.91 223 GLY A CA 1
ATOM 1732 C C . GLY A 1 223 ? -13.562 17.022 21.582 1.00 38.91 223 GLY A C 1
ATOM 1733 O O . GLY A 1 223 ? -12.802 16.914 20.620 1.00 38.91 223 GLY A O 1
ATOM 1734 N N . PRO A 1 224 ? -14.876 17.286 21.420 1.00 37.84 224 PRO A N 1
ATOM 1735 C CA . PRO A 1 224 ? -15.524 17.316 20.112 1.00 37.84 224 PRO A CA 1
ATOM 1736 C C . PRO A 1 224 ? -14.700 18.170 19.155 1.00 37.84 224 PRO A C 1
ATOM 1738 O O . PRO A 1 224 ? -14.390 19.321 19.474 1.00 37.84 224 PRO A O 1
ATOM 1741 N N . ALA A 1 225 ? -14.324 17.588 18.013 1.00 33.19 225 ALA A N 1
ATOM 1742 C CA . ALA A 1 225 ? -13.758 18.330 16.904 1.00 33.19 225 ALA A CA 1
ATOM 1743 C C . ALA A 1 225 ? -14.630 19.571 16.718 1.00 33.19 225 ALA A C 1
ATOM 1745 O O . ALA A 1 225 ? -15.804 19.466 16.351 1.00 33.19 225 ALA A O 1
ATOM 1746 N N . LYS A 1 226 ? -14.077 20.740 17.061 1.00 32.56 226 LYS A N 1
ATOM 1747 C CA . LYS A 1 226 ? -14.651 22.022 16.681 1.00 32.56 226 LYS A CA 1
ATOM 1748 C C . LYS A 1 226 ? -14.946 21.868 15.194 1.00 32.56 226 LYS A C 1
ATOM 1750 O O . LYS A 1 226 ? -14.030 21.532 14.441 1.00 32.56 226 LYS A O 1
ATOM 1755 N N . ALA A 1 227 ? -16.223 21.975 14.823 1.00 32.19 227 ALA A N 1
ATOM 1756 C CA . ALA A 1 227 ? -16.649 21.876 13.435 1.00 32.19 227 ALA A CA 1
ATOM 1757 C C . ALA A 1 227 ? -15.661 22.678 12.575 1.00 32.19 227 ALA A C 1
ATOM 1759 O O . ALA A 1 227 ? -15.271 23.767 13.017 1.00 32.19 227 ALA A O 1
ATOM 1760 N N . PRO A 1 228 ? -15.195 22.143 11.431 1.00 32.72 228 PRO A N 1
ATOM 1761 C CA . PRO A 1 228 ? -14.243 22.856 10.599 1.00 32.72 228 PRO A CA 1
ATOM 1762 C C . PRO A 1 228 ? -14.824 24.238 10.323 1.00 32.72 228 PRO A C 1
ATOM 1764 O O . PRO A 1 228 ? -15.936 24.364 9.809 1.00 32.72 228 PRO A O 1
ATOM 1767 N N . ASP A 1 229 ? -14.093 25.254 10.774 1.00 33.97 229 ASP A N 1
ATOM 1768 C CA . ASP A 1 229 ? -14.419 26.649 10.553 1.00 33.97 229 ASP A CA 1
ATOM 1769 C C . ASP A 1 229 ? -14.515 26.816 9.034 1.00 33.97 229 ASP A C 1
ATOM 1771 O O . ASP A 1 229 ? -13.515 26.686 8.325 1.00 33.97 229 ASP A O 1
ATOM 1775 N N . GLN A 1 230 ? -15.724 27.018 8.505 1.00 43.19 230 GLN A N 1
ATOM 1776 C CA . GLN A 1 230 ? -15.979 27.122 7.062 1.00 43.19 230 GLN A CA 1
ATOM 1777 C C . GLN A 1 230 ? -15.377 28.400 6.442 1.00 43.19 230 GLN A C 1
ATOM 1779 O O . GLN A 1 230 ? -15.740 28.774 5.333 1.00 43.19 230 GLN A O 1
ATOM 1784 N N . ASN A 1 231 ? -14.447 29.068 7.130 1.00 39.47 231 ASN A N 1
ATOM 1785 C CA . ASN A 1 231 ? -13.910 30.366 6.744 1.00 39.47 231 ASN A CA 1
ATOM 1786 C C . ASN A 1 231 ? -12.400 30.418 6.492 1.00 39.47 231 ASN A C 1
ATOM 1788 O O . ASN A 1 231 ? -11.865 31.502 6.280 1.00 39.47 231 ASN A O 1
ATOM 1792 N N . SER A 1 232 ? -11.708 29.282 6.394 1.00 37.75 232 SER A N 1
ATOM 1793 C CA . SER A 1 232 ? -10.411 29.242 5.708 1.00 37.75 232 SER A CA 1
ATOM 1794 C C . SER A 1 232 ? -10.598 28.766 4.268 1.00 37.75 232 SER A C 1
ATOM 1796 O O . SER A 1 232 ? -10.090 27.718 3.866 1.00 37.75 232 SER A O 1
ATOM 1798 N N . VAL A 1 233 ? -11.348 29.537 3.477 1.00 41.81 233 VAL A N 1
ATOM 1799 C CA . VAL A 1 233 ? -11.161 29.507 2.026 1.00 41.81 233 VAL A CA 1
ATOM 1800 C C . VAL A 1 233 ? -9.773 30.084 1.793 1.00 41.81 233 VAL A C 1
ATOM 1802 O O . VAL A 1 233 ? -9.550 31.287 1.898 1.00 41.81 233 VAL A O 1
ATOM 1805 N N . ILE A 1 234 ? -8.820 29.185 1.566 1.00 40.75 234 ILE A N 1
ATOM 1806 C CA . ILE A 1 234 ? -7.500 29.508 1.047 1.00 40.75 234 ILE A CA 1
ATOM 1807 C C . ILE A 1 234 ? -7.747 30.294 -0.239 1.00 40.75 234 ILE A C 1
ATOM 1809 O O . ILE A 1 234 ? -8.270 29.754 -1.215 1.00 40.75 234 ILE A O 1
ATOM 1813 N N . ALA A 1 235 ? -7.419 31.583 -0.208 1.00 41.34 235 ALA A N 1
ATOM 1814 C CA . ALA A 1 235 ? -7.281 32.397 -1.397 1.00 41.34 235 ALA A CA 1
ATOM 1815 C C . ALA A 1 235 ? -6.159 31.777 -2.239 1.00 41.34 235 ALA A C 1
ATOM 1817 O O . ALA A 1 235 ? -4.978 32.041 -2.032 1.00 41.34 235 ALA A O 1
ATOM 1818 N N . LEU A 1 236 ? -6.538 30.889 -3.155 1.00 37.22 236 LEU A N 1
ATOM 1819 C CA . LEU A 1 236 ? -5.725 30.550 -4.310 1.00 37.22 236 LEU A CA 1
ATOM 1820 C C . LEU A 1 236 ? -5.756 31.779 -5.218 1.00 37.22 236 LEU A C 1
ATOM 1822 O O . LEU A 1 236 ? -6.601 31.892 -6.108 1.00 37.22 236 LEU A O 1
ATOM 1826 N N . GLU A 1 237 ? -4.867 32.736 -4.949 1.00 42.34 237 GLU A N 1
ATOM 1827 C CA . GLU A 1 237 ? -4.469 33.706 -5.962 1.00 42.34 237 GLU A CA 1
ATOM 1828 C C . GLU A 1 237 ? -3.996 32.912 -7.181 1.00 42.34 237 GLU A C 1
ATOM 1830 O O . GLU A 1 237 ? -3.031 32.147 -7.137 1.00 42.34 237 GLU A O 1
ATOM 1835 N N . SER A 1 238 ? -4.764 33.031 -8.259 1.00 41.34 238 SER A N 1
ATOM 1836 C CA . SER A 1 238 ? -4.409 32.473 -9.556 1.00 41.34 238 SER A CA 1
ATOM 1837 C C . SER A 1 238 ? -3.195 33.241 -10.083 1.00 41.34 238 SER A C 1
ATOM 1839 O O . SER A 1 238 ? -3.201 34.471 -10.007 1.00 41.34 238 SER A O 1
ATOM 1841 N N . PRO A 1 239 ? -2.158 32.582 -10.623 1.00 41.22 239 PRO A N 1
ATOM 1842 C CA . PRO A 1 239 ? -1.048 33.303 -11.222 1.00 41.22 239 PRO A CA 1
ATOM 1843 C C . PRO A 1 239 ? -1.545 34.009 -12.487 1.00 41.22 239 PRO A C 1
ATOM 1845 O O . PRO A 1 239 ? -2.017 33.369 -13.428 1.00 41.22 239 PRO A O 1
ATOM 1848 N N . THR A 1 240 ? -1.452 35.338 -12.495 1.00 40.84 240 THR A N 1
ATOM 1849 C CA . THR A 1 240 ? -1.622 36.177 -13.682 1.00 40.84 240 THR A CA 1
ATOM 1850 C C . THR A 1 240 ? -0.592 35.751 -14.724 1.00 40.84 240 THR A C 1
ATOM 1852 O O . THR A 1 240 ? 0.593 36.050 -14.598 1.00 40.84 240 THR A O 1
ATOM 1855 N N . ILE A 1 241 ? -1.036 35.024 -15.747 1.00 46.34 241 ILE A N 1
ATOM 1856 C CA . ILE A 1 241 ? -0.267 34.828 -16.973 1.00 46.34 241 ILE A CA 1
ATOM 1857 C C . ILE A 1 241 ? -0.446 36.114 -17.783 1.00 46.34 241 ILE A C 1
ATOM 1859 O O . ILE A 1 241 ? -1.508 36.339 -18.364 1.00 46.34 241 ILE A O 1
ATOM 1863 N N . GLU A 1 242 ? 0.570 36.980 -17.782 1.00 43.53 242 GLU A N 1
ATOM 1864 C CA . GLU A 1 242 ? 0.701 38.052 -18.774 1.00 43.53 242 GLU A CA 1
ATOM 1865 C C . GLU A 1 242 ? 0.832 37.399 -20.155 1.00 43.53 242 GLU A C 1
ATOM 1867 O O . GLU A 1 242 ? 1.888 36.906 -20.549 1.00 43.53 242 GLU A O 1
ATOM 1872 N N . GLY A 1 243 ? -0.293 37.324 -20.864 1.00 40.97 243 GLY A N 1
ATOM 1873 C CA . GLY A 1 243 ? -0.334 36.970 -22.271 1.00 40.97 243 GLY A CA 1
ATOM 1874 C C . GLY A 1 243 ? 0.211 38.128 -23.094 1.00 40.97 243 GLY A C 1
ATOM 1875 O O . GLY A 1 243 ? -0.488 39.114 -23.313 1.00 40.97 243 GLY A O 1
ATOM 1876 N N . ASP A 1 244 ? 1.455 37.980 -23.536 1.00 43.34 244 ASP A N 1
ATOM 1877 C CA . ASP A 1 244 ? 2.076 38.762 -24.599 1.00 43.34 244 ASP A CA 1
ATOM 1878 C C . ASP A 1 244 ? 1.234 38.615 -25.879 1.00 43.34 244 ASP A C 1
ATOM 1880 O O . ASP A 1 244 ? 1.219 37.575 -26.543 1.00 43.34 244 ASP A O 1
ATOM 1884 N N . SER A 1 245 ? 0.438 39.639 -26.181 1.00 45.28 245 SER A N 1
ATOM 1885 C CA . SER A 1 245 ? -0.355 39.725 -27.402 1.00 45.28 245 SER A CA 1
ATOM 1886 C C . SER A 1 245 ? 0.553 40.133 -28.561 1.00 45.28 245 SER A C 1
ATOM 1888 O O . SER A 1 245 ? 0.601 41.304 -28.940 1.00 45.28 245 SER A O 1
ATOM 1890 N N . HIS A 1 246 ? 1.275 39.165 -29.127 1.00 43.03 246 HIS A N 1
ATOM 1891 C CA . HIS A 1 246 ? 1.928 39.335 -30.421 1.00 43.03 246 HIS A CA 1
ATOM 1892 C C . HIS A 1 246 ? 0.948 38.949 -31.538 1.00 43.03 246 HIS A C 1
ATOM 1894 O O . HIS A 1 246 ? 0.741 37.779 -31.858 1.00 43.03 246 HIS A O 1
ATOM 1900 N N . GLU A 1 247 ? 0.287 39.966 -32.083 1.00 52.94 247 GLU A N 1
ATOM 1901 C CA . GLU A 1 247 ? -0.609 39.891 -33.235 1.00 52.94 247 GLU A CA 1
ATOM 1902 C C . GLU A 1 247 ? 0.221 39.696 -34.525 1.00 52.94 247 GLU A C 1
ATOM 1904 O O . GLU A 1 247 ? 1.133 40.488 -34.780 1.00 52.94 247 GLU A O 1
ATOM 1909 N N . PRO A 1 248 ? -0.029 38.664 -35.354 1.00 54.12 248 PRO A N 1
ATOM 1910 C CA . PRO A 1 248 ? 0.656 38.526 -36.636 1.00 54.12 248 PRO A CA 1
ATOM 1911 C C . PRO A 1 248 ? 0.007 39.442 -37.692 1.00 54.12 248 PRO A C 1
ATOM 1913 O O . PRO A 1 248 ? -1.222 39.526 -37.754 1.00 54.12 248 PRO A O 1
ATOM 1916 N N . PRO A 1 249 ? 0.787 40.113 -38.562 1.00 53.22 249 PRO A N 1
ATOM 1917 C CA . PRO A 1 249 ? 0.222 40.993 -39.574 1.00 53.22 249 P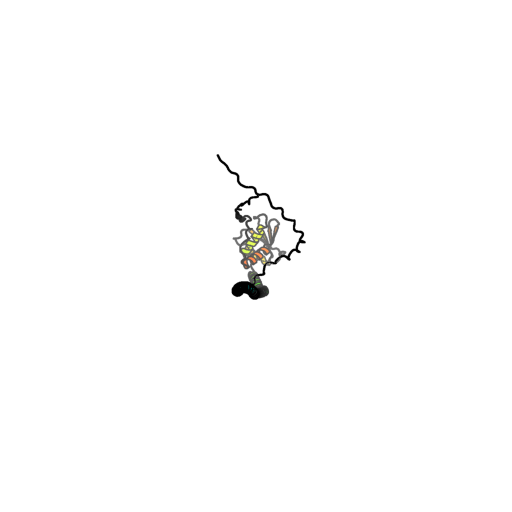RO A CA 1
ATOM 1918 C C . PRO A 1 249 ? -0.443 40.190 -40.698 1.00 53.22 249 PRO A C 1
ATOM 1920 O O . PRO A 1 249 ? 0.150 39.285 -41.284 1.00 53.22 249 PRO A O 1
ATOM 1923 N N . ALA A 1 250 ? -1.677 40.571 -41.022 1.00 45.22 250 ALA A N 1
ATOM 1924 C CA . ALA A 1 250 ? -2.382 40.130 -42.214 1.00 45.22 250 ALA A CA 1
ATOM 1925 C C . ALA A 1 250 ? -1.964 40.982 -43.426 1.00 45.22 250 ALA A C 1
ATOM 1927 O O . ALA A 1 250 ? -2.411 42.123 -43.554 1.00 45.22 250 ALA A O 1
ATOM 1928 N N . ASN A 1 251 ? -1.098 40.430 -44.283 1.00 45.22 251 ASN A N 1
ATOM 1929 C CA . ASN A 1 251 ? -1.169 40.468 -45.757 1.00 45.22 251 ASN A CA 1
ATOM 1930 C C . ASN A 1 251 ? 0.007 39.711 -46.382 1.00 45.22 251 ASN A C 1
ATOM 1932 O O . ASN A 1 251 ? 1.164 40.087 -46.092 1.00 45.22 251 ASN A O 1
#

Radius of gyration: 62.83 Å; Cα contacts (8 Å, |Δi|>4): 138; chains: 1; bounding box: 91×83×180 Å

Sequence (251 aa):
MPSSDQDSLPLRWEIPSFDPPKPPKPPKHPPIQYPTVEEVEAIRASAYHEAYELGSNQGFIEGRESGYKEGQAKGYEEGYQKGYLDAHTETNRLHDALKELLLTLDGFPQAISEPLTQLAFEIGARLSANESMERAPFVAAVQEALMRLPRPGESLYLRIRSEEVDTWKKIVEDPGLPFTCSVLVDADVQLGHAYVEVGGARIDVGKEARKALVFSALGLSGGPAKAPDQNSVIALESPTIEGDSHEPPAN

Nearest PDB structures (foldseek):
  5b0o-assembly2_F  TM=4.411E-01  e=1.038E-03  Salmonella enterica subsp. enterica serovar Typhimurium str. LT2
  5b0o-assembly3_G  TM=4.441E-01  e=2.225E-03  Salmonella enterica subsp. enterica serovar Typhimurium str. LT2
  5b0o-assembly4_H  TM=4.506E-01  e=1.023E-02  Salmonella enterica subsp. enterica serovar Typhimurium str. LT2
  5b0o-assembly3_K  TM=3.097E-01  e=4.348E-01  Salmonella enterica subsp. enterica serovar Typhimurium str. LT2